Protein AF-A0A838Q3D5-F1 (afdb_monomer)

Sequence (348 aa):
MYYKGYSITQHQGNLGPVQYTDKRGICDAYKQWDRNFQDTEDCYLGFFGATYERYPNNTTWLTRQSNNRLAAFAVENRKVVFWQEQSVGGAWKGPISLGGAPVASHLAVATRPDERLQVFALKLPHQQDHDALLIPQTAPLLRIITGIQTSVGSQTFGAWQSLGAPTPTQCSQYPGCHFVGLPAAAANADGRLQVFIKNNSGGVSTKWELTGGGWSDWLDLGGGPDILGGLAAITSAGGRIELFAS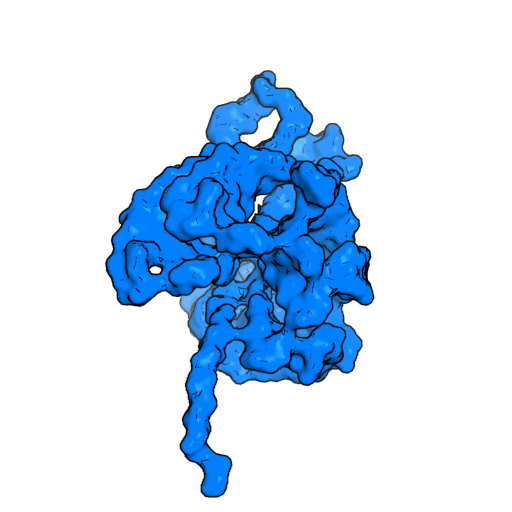TRLGHIARWRQKAPDGIFVHTASFPTSSAPITNAAGPPTVTLNENGRLRLFYREQGSARVRTLKQSAVDGSWPSTTVDLYGDAGTGPVAAFRHAGQRSHHDL

Foldseek 3Di:
DFDQDQQFLLAFQLAAPVQLVVLVVVVVVCCVVDPCCVVCVVRCSRRSRHTDTPAFEFQQQWDQFPLRKIKGWWADPQFIFIKIDPDHVHDIDDRDTQGLPNFDGYWAWDQFPLRKIKIKTWHAADPVNVPVPPDDLPAQNIFIKMWIAPHGPDPHIDDIDTPGAADDPPCVVPRPLFDWATWYWEAFLVRWIKIWIQGSCCAIWIKIADDVGDIDHIGTPDLDDFFDGAKEWYQFPQRKIKIWTAGSQQAIKIWIAPHGVHDTDIDNFPPPVADGGRFFHEHKYWDAEPQRWIKIWGAGGNQSWIWIWTAPHGVHHTDHDIDTPGDSDDRGYDNDDYDPDDPPPPDD

Secondary structure (DSSP, 8-state):
---BPPP-TTS-----HHHHHHHHHHHHHHHTT-HHHHH-HHHHHHHHT---BSS---STTEEE-TTS-EEEEEEETTEEEEEEESSTTS-EEEEEEEE--SEEEEEEEEE-TTS-EEEEEEEPPPGGGG-TTSS-TTS-SSEEEEEEBSSTT-S-B-PPEEEE-PPPTTGGGSTT-------EEEE-TTS-EEEEEE-TTSSEEEEEBPTTSSBPPPEE----S-BPS--EEEE-TTS-EEEEEEBTTS-EEEEEESSTTS-EEEEEEE-SSSSPP--EEEEEEEEE-TTS-EEEEEEETTT-PEEEEE-SSTT----S-PEE------SSPPP-------------

Solvent-accessible surface area (backbone atoms only — not comparable to full-atom values): 18641 Å² total; per-residue (Å²): 133,89,50,71,39,84,45,50,73,68,49,47,22,25,25,16,67,67,58,22,51,54,48,38,55,59,49,57,75,47,34,90,80,32,67,66,51,65,78,42,45,78,69,47,57,45,26,38,25,33,61,42,55,79,57,51,56,72,70,41,36,59,38,73,41,84,86,62,24,47,37,38,51,50,52,55,96,36,19,40,28,34,33,32,38,75,42,72,95,52,62,72,47,65,83,42,80,72,42,77,58,42,34,50,68,31,50,26,49,38,70,40,75,84,48,20,48,34,42,32,33,30,29,42,62,49,84,77,65,67,53,74,87,78,56,71,93,81,63,68,60,33,24,38,31,36,33,38,35,70,43,69,90,50,96,47,62,47,78,72,41,77,74,46,60,75,82,57,93,76,33,88,81,39,95,84,64,58,60,64,38,55,54,23,45,31,39,34,56,89,32,44,47,34,39,35,26,40,36,75,70,17,16,35,31,34,34,35,47,38,90,96,57,68,66,53,71,67,42,79,71,48,77,46,66,43,50,46,72,28,53,28,46,38,51,43,74,72,25,24,42,39,35,36,26,21,28,42,74,7,18,30,27,35,37,33,33,80,41,55,80,45,60,72,46,77,36,73,49,29,45,75,84,34,65,48,44,58,45,35,14,56,22,36,29,66,42,52,46,96,82,39,17,50,34,42,36,34,26,30,43,50,42,9,24,33,33,33,43,53,36,74,40,63,92,50,60,51,63,61,65,70,45,81,70,50,56,59,72,64,52,68,52,64,82,73,79,71,74,83,74,79,80,74,92,75,87,132

Nearest PDB structures (foldseek):
  6rfz-assembly1_A  TM=8.759E-01  e=1.213E-15  Photorhabdus laumondii subsp. laumondii TTO1
  6rg2-assembly1_B  TM=8.504E-01  e=4.838E-16  Photorhabdus laumondii subsp. laumondii TTO1
  6fhx-assembly1_A  TM=8.817E-01  e=1.911E-14  Photorhabdus asymbiotica
  7b7c-assembly1_A  TM=7.827E-01  e=2.585E-15  Photorhabdus laumondii
  7c3e-assembly1_B  TM=6.099E-01  e=4.267E-07  Orbilia oligospora ATCC 24927

pLDDT: mean 86.22, std 15.05, range [33.28, 98.56]

Structure (mmCIF, N/CA/C/O backbone):
data_AF-A0A838Q3D5-F1
#
_entry.id   AF-A0A838Q3D5-F1
#
loop_
_atom_site.group_PDB
_atom_site.id
_atom_site.type_symbol
_atom_site.label_atom_id
_atom_site.label_alt_id
_atom_site.label_comp_id
_atom_site.label_asym_id
_atom_site.label_entity_id
_atom_site.label_seq_id
_atom_site.pdbx_PDB_ins_code
_atom_site.Cartn_x
_atom_site.Cartn_y
_atom_site.Cartn_z
_atom_site.occupancy
_atom_site.B_iso_or_equiv
_atom_site.auth_seq_id
_atom_site.auth_comp_id
_atom_site.auth_asym_id
_atom_site.auth_atom_id
_atom_site.pdbx_PDB_model_num
ATOM 1 N N . MET A 1 1 ? -12.755 5.827 -15.300 1.00 33.28 1 MET A N 1
ATOM 2 C CA . MET A 1 1 ? -11.760 5.392 -16.301 1.00 33.28 1 MET A CA 1
ATOM 3 C C . MET A 1 1 ? -10.660 4.620 -15.596 1.00 33.28 1 MET A C 1
ATOM 5 O O . MET A 1 1 ? -9.820 5.227 -14.941 1.00 33.28 1 MET A O 1
ATOM 9 N N . TYR A 1 2 ? -10.699 3.292 -15.688 1.00 39.03 2 TYR A N 1
ATOM 10 C CA . TYR A 1 2 ? -9.581 2.428 -15.314 1.00 39.03 2 TYR A CA 1
ATOM 11 C C . TYR A 1 2 ? -8.558 2.508 -16.442 1.00 39.03 2 TYR A C 1
ATOM 13 O O . TYR A 1 2 ? -8.667 1.802 -17.438 1.00 39.03 2 TYR A O 1
ATOM 21 N N . TYR A 1 3 ? -7.615 3.439 -16.339 1.00 40.97 3 TYR A N 1
ATOM 22 C CA . TYR A 1 3 ? -6.524 3.493 -17.299 1.00 40.97 3 TYR A CA 1
ATOM 23 C C . TYR A 1 3 ? -5.484 2.441 -16.893 1.00 40.97 3 TYR A C 1
ATOM 25 O O . TYR A 1 3 ? -4.727 2.657 -15.940 1.00 40.97 3 TYR A O 1
ATOM 33 N N . LYS A 1 4 ? -5.479 1.288 -17.576 1.00 54.28 4 LYS A N 1
ATOM 34 C CA . LYS A 1 4 ? -4.281 0.444 -17.656 1.00 54.28 4 LYS A CA 1
ATOM 35 C C . LYS A 1 4 ? -3.314 1.204 -18.571 1.00 54.28 4 LYS A C 1
ATOM 37 O O . LYS A 1 4 ? -3.601 1.419 -19.741 1.00 54.28 4 LYS A O 1
ATOM 42 N N . GLY A 1 5 ? -2.290 1.775 -17.950 1.00 54.00 5 GLY A N 1
ATOM 43 C CA . GLY A 1 5 ? -1.391 2.796 -18.462 1.00 54.00 5 GLY A CA 1
ATOM 44 C C . GLY A 1 5 ? -0.626 2.424 -19.723 1.00 54.00 5 GLY A C 1
ATOM 45 O O . GLY A 1 5 ? -0.331 1.256 -19.965 1.00 54.00 5 GLY A O 1
ATOM 46 N N . TYR A 1 6 ? -0.237 3.471 -20.459 1.00 53.16 6 TYR A N 1
ATOM 47 C CA . TYR A 1 6 ? 0.882 3.431 -21.392 1.00 53.16 6 TYR A CA 1
ATOM 48 C C . TYR A 1 6 ? 2.123 3.001 -20.615 1.00 53.16 6 TYR A C 1
ATOM 50 O O . TYR A 1 6 ? 2.489 3.624 -19.616 1.00 53.16 6 TYR A O 1
ATOM 58 N N . SER A 1 7 ? 2.750 1.923 -21.058 1.00 58.75 7 SER A N 1
ATOM 59 C CA . SER A 1 7 ? 4.096 1.602 -20.617 1.00 58.75 7 SER A CA 1
ATOM 60 C C . SER A 1 7 ? 5.031 2.686 -21.140 1.00 58.75 7 SER A C 1
ATOM 62 O O . SER A 1 7 ? 4.927 3.072 -22.299 1.00 58.75 7 SER A O 1
ATOM 64 N N . ILE A 1 8 ? 5.919 3.183 -20.288 1.00 62.78 8 ILE A N 1
ATOM 65 C CA . ILE A 1 8 ? 7.001 4.087 -20.683 1.00 62.78 8 ILE A CA 1
ATOM 66 C C . ILE A 1 8 ? 8.326 3.401 -20.353 1.00 62.78 8 ILE A C 1
ATOM 68 O O . ILE A 1 8 ? 8.377 2.570 -19.444 1.00 62.78 8 ILE A O 1
ATOM 72 N N . THR A 1 9 ? 9.405 3.759 -21.050 1.00 63.94 9 THR A N 1
ATOM 73 C CA . THR A 1 9 ? 10.736 3.125 -20.937 1.00 63.94 9 THR A CA 1
ATOM 74 C C . THR A 1 9 ? 11.319 3.186 -19.524 1.00 63.94 9 THR A C 1
ATOM 76 O O . THR A 1 9 ? 12.265 2.480 -19.201 1.00 63.94 9 THR A O 1
ATOM 79 N N . GLN A 1 10 ? 10.745 4.028 -18.666 1.00 65.31 10 GLN A N 1
ATOM 80 C CA . GLN A 1 10 ? 11.191 4.281 -17.304 1.00 65.31 10 GLN A CA 1
ATOM 81 C C . GLN A 1 10 ? 10.681 3.270 -16.265 1.00 65.31 10 GLN A C 1
ATOM 83 O O . GLN A 1 10 ? 10.934 3.468 -15.078 1.00 65.31 10 GLN A O 1
ATOM 88 N N . HIS A 1 11 ? 9.937 2.235 -16.659 1.00 70.00 11 HIS A N 1
ATOM 89 C CA . HIS A 1 11 ? 9.461 1.211 -15.732 1.00 70.00 11 HIS A CA 1
ATOM 90 C C . HIS A 1 11 ? 9.947 -0.194 -16.108 1.00 70.00 11 HIS A C 1
ATOM 92 O O . HIS A 1 11 ? 10.079 -0.531 -17.282 1.00 70.00 11 HIS A O 1
ATOM 98 N N . GLN A 1 12 ? 10.154 -1.033 -15.089 1.00 77.12 12 GLN A N 1
ATOM 99 C CA . GLN A 1 12 ? 10.618 -2.411 -15.258 1.00 77.12 12 GLN A CA 1
ATOM 100 C C . GLN A 1 12 ? 9.507 -3.350 -15.720 1.00 77.12 12 GLN A C 1
ATOM 102 O O . GLN A 1 12 ? 8.505 -3.513 -15.017 1.00 77.12 12 GLN A O 1
ATOM 107 N N . GLY A 1 13 ? 9.712 -4.005 -16.864 1.00 81.50 13 GLY A N 1
ATOM 108 C CA . GLY A 1 13 ? 8.744 -4.916 -17.472 1.00 81.50 13 GLY A CA 1
ATOM 109 C C . GLY A 1 13 ? 8.182 -5.954 -16.499 1.00 81.50 13 GLY A C 1
ATOM 110 O O . GLY A 1 13 ? 8.940 -6.712 -15.912 1.00 81.50 13 GLY A O 1
ATOM 111 N N . ASN A 1 14 ? 6.861 -5.997 -16.321 1.00 81.81 14 ASN A N 1
ATOM 112 C CA . ASN A 1 14 ? 6.168 -6.935 -15.428 1.00 81.81 14 ASN A CA 1
ATOM 113 C C . ASN A 1 14 ? 5.349 -8.000 -16.177 1.00 81.81 14 ASN A C 1
ATOM 115 O O . ASN A 1 14 ? 4.475 -8.616 -15.571 1.00 81.81 14 ASN A O 1
ATOM 119 N N . LEU A 1 15 ? 5.592 -8.187 -17.476 1.00 87.06 15 LEU A N 1
ATOM 120 C CA . LEU A 1 15 ? 5.021 -9.275 -18.268 1.00 87.06 15 LEU A CA 1
ATOM 121 C C . LEU A 1 15 ? 6.018 -10.422 -18.409 1.00 87.06 15 LEU A C 1
ATOM 123 O O . LEU A 1 15 ? 7.219 -10.186 -18.536 1.00 87.06 15 LEU A O 1
ATOM 127 N N . GLY A 1 16 ? 5.499 -11.651 -18.396 1.00 86.00 16 GLY A N 1
ATOM 128 C CA . GLY A 1 16 ? 6.252 -12.836 -18.786 1.00 86.00 16 GLY A CA 1
ATOM 129 C C . GLY A 1 16 ? 6.417 -12.927 -20.310 1.00 86.00 16 GLY A C 1
ATOM 130 O O . GLY A 1 16 ? 5.778 -12.170 -21.050 1.00 86.00 16 GLY A O 1
ATOM 131 N N . PRO A 1 17 ? 7.237 -13.871 -20.809 1.00 86.62 17 PRO A N 1
ATOM 132 C CA . PRO A 1 17 ? 7.541 -13.987 -22.237 1.00 86.62 17 PRO A CA 1
ATOM 133 C C . PRO A 1 17 ? 6.303 -14.188 -23.119 1.00 86.62 17 PRO A C 1
ATOM 135 O O . PRO A 1 17 ? 6.213 -13.600 -24.191 1.00 86.62 17 PRO A O 1
ATOM 138 N N . VAL A 1 18 ? 5.327 -14.974 -22.649 1.00 88.44 18 VAL A N 1
ATOM 139 C CA . VAL A 1 18 ? 4.072 -15.225 -23.377 1.00 88.44 18 VAL A CA 1
ATOM 140 C C . VAL A 1 18 ? 3.281 -13.928 -23.537 1.00 88.44 18 VAL A C 1
ATOM 142 O O . VAL A 1 18 ? 2.984 -13.523 -24.656 1.00 88.44 18 VAL A O 1
ATOM 145 N N . GLN A 1 19 ? 3.012 -13.215 -22.437 1.00 87.75 19 GLN A N 1
ATOM 146 C CA . GLN A 1 19 ? 2.222 -11.982 -22.495 1.00 87.75 19 GLN A CA 1
ATOM 147 C C . GLN A 1 19 ? 2.960 -10.851 -23.216 1.00 87.75 19 GLN A C 1
ATOM 149 O O . GLN A 1 19 ? 2.321 -9.999 -23.832 1.00 87.75 19 GLN A O 1
ATOM 154 N N . TYR A 1 20 ? 4.294 -10.832 -23.147 1.00 87.31 20 TYR A N 1
ATOM 155 C CA . TYR A 1 20 ? 5.113 -9.937 -23.955 1.00 87.31 20 TYR A CA 1
ATOM 156 C C . TYR A 1 20 ? 4.884 -10.181 -25.447 1.00 87.31 20 TYR A C 1
ATOM 158 O O . TYR A 1 20 ? 4.568 -9.238 -26.170 1.00 87.31 20 TYR A O 1
ATOM 166 N N . THR A 1 21 ? 5.011 -11.434 -25.899 1.00 89.50 21 THR A N 1
ATOM 167 C CA . THR A 1 21 ? 4.821 -11.807 -27.306 1.00 89.50 21 THR A CA 1
ATOM 168 C C . THR A 1 21 ? 3.404 -11.496 -27.775 1.00 89.50 21 THR A C 1
ATOM 170 O O . THR A 1 21 ? 3.249 -10.885 -28.830 1.00 89.50 21 THR A O 1
ATOM 173 N N . ASP A 1 22 ? 2.384 -11.813 -26.973 1.00 89.38 22 ASP A N 1
ATOM 174 C CA . ASP A 1 22 ? 0.990 -11.490 -27.297 1.00 89.38 22 ASP A CA 1
ATOM 175 C C . ASP A 1 22 ? 0.785 -9.975 -27.449 1.00 89.38 22 ASP A C 1
ATOM 177 O O . ASP A 1 22 ? 0.217 -9.502 -28.436 1.00 89.38 22 ASP A O 1
ATOM 181 N N . LYS A 1 23 ? 1.287 -9.186 -26.487 1.00 86.38 23 LYS A N 1
ATOM 182 C CA . LYS A 1 23 ? 1.167 -7.723 -26.516 1.00 86.38 23 LYS A CA 1
ATOM 183 C C . LYS A 1 23 ? 1.920 -7.121 -27.700 1.00 86.38 23 LYS A C 1
ATOM 185 O O . LYS A 1 23 ? 1.394 -6.218 -28.350 1.00 86.38 23 LYS A O 1
ATOM 190 N N . ARG A 1 24 ? 3.126 -7.619 -27.989 1.00 87.56 24 ARG A N 1
ATOM 191 C CA . ARG A 1 24 ? 3.917 -7.203 -29.149 1.00 87.56 24 ARG A CA 1
ATOM 192 C C . ARG A 1 24 ? 3.174 -7.506 -30.446 1.00 87.56 24 ARG A C 1
ATOM 194 O O . ARG A 1 24 ? 3.036 -6.602 -31.255 1.00 87.56 24 ARG A O 1
ATOM 201 N N . GLY A 1 25 ? 2.624 -8.711 -30.608 1.00 90.31 25 GLY A N 1
ATOM 202 C CA . GLY A 1 25 ? 1.889 -9.096 -31.817 1.00 90.31 25 GLY A CA 1
ATOM 203 C C . GLY A 1 25 ? 0.703 -8.173 -32.124 1.00 90.31 25 GLY A C 1
ATOM 204 O O . GLY A 1 25 ? 0.482 -7.811 -33.279 1.00 90.31 25 GLY A O 1
ATOM 205 N N . ILE A 1 26 ? -0.018 -7.716 -31.091 1.00 86.50 26 ILE A N 1
ATOM 206 C CA . ILE A 1 26 ? -1.088 -6.713 -31.240 1.00 86.50 26 ILE A CA 1
ATOM 207 C C . ILE A 1 26 ? -0.526 -5.377 -31.748 1.00 86.50 26 ILE A C 1
ATOM 209 O O . ILE A 1 26 ? -1.106 -4.761 -32.642 1.00 86.50 26 ILE A O 1
ATOM 213 N N . CYS A 1 27 ? 0.591 -4.914 -31.184 1.00 83.75 27 CYS A N 1
ATOM 214 C CA . CYS A 1 27 ? 1.224 -3.667 -31.605 1.00 83.75 27 CYS A CA 1
ATOM 215 C C . CYS A 1 27 ? 1.814 -3.768 -33.019 1.00 83.75 27 CYS A C 1
ATOM 217 O O . CYS A 1 27 ? 1.638 -2.840 -33.808 1.00 83.75 27 CYS A O 1
ATOM 219 N N . ASP A 1 28 ? 2.437 -4.891 -33.375 1.00 88.12 28 ASP A N 1
ATOM 220 C CA . ASP A 1 28 ? 3.017 -5.136 -34.698 1.00 88.12 28 ASP A CA 1
ATOM 221 C C . ASP A 1 28 ? 1.953 -5.050 -35.805 1.00 88.12 28 ASP A C 1
ATOM 223 O O . ASP A 1 28 ? 2.203 -4.460 -36.856 1.00 88.12 28 ASP A O 1
ATOM 227 N N . ALA A 1 29 ? 0.726 -5.523 -35.550 1.00 88.94 29 ALA A N 1
ATOM 228 C CA . ALA A 1 29 ? -0.398 -5.367 -36.481 1.00 88.94 29 ALA A CA 1
ATOM 229 C C . ALA A 1 29 ? -0.766 -3.890 -36.747 1.00 88.94 29 ALA A C 1
ATOM 231 O O . ALA A 1 29 ? -1.245 -3.543 -37.833 1.00 88.94 29 ALA A O 1
ATOM 232 N N . TYR A 1 30 ? -0.527 -3.011 -35.767 1.00 85.69 30 TYR A N 1
ATOM 233 C CA . TYR A 1 30 ? -0.742 -1.569 -35.883 1.00 85.69 30 TYR A CA 1
ATOM 234 C C . TYR A 1 30 ? 0.465 -0.825 -36.476 1.00 85.69 30 TYR A C 1
ATOM 236 O O . TYR A 1 30 ? 0.295 0.280 -36.987 1.00 85.69 30 TYR A O 1
ATOM 244 N N . LYS A 1 31 ? 1.665 -1.425 -36.478 1.00 88.00 31 LYS A N 1
ATOM 245 C CA . LYS A 1 31 ? 2.924 -0.777 -36.889 1.00 88.00 31 LYS A CA 1
ATOM 246 C C . LYS A 1 31 ? 2.837 -0.089 -38.247 1.00 88.00 31 LYS A C 1
ATOM 248 O O . LYS A 1 31 ? 3.316 1.028 -38.394 1.00 88.00 31 LYS A O 1
ATOM 253 N N . GLN A 1 32 ? 2.174 -0.700 -39.226 1.00 92.31 32 GLN A N 1
ATOM 254 C CA . GLN A 1 32 ? 2.001 -0.121 -40.568 1.00 92.31 32 GLN A CA 1
ATOM 255 C C . GLN A 1 32 ? 1.265 1.239 -40.585 1.00 92.31 32 GLN A C 1
ATOM 257 O O . GLN A 1 32 ? 1.401 1.994 -41.544 1.00 92.31 32 GLN A O 1
ATOM 262 N N . TRP A 1 33 ? 0.526 1.574 -39.523 1.00 91.25 33 TRP A N 1
ATOM 263 C CA . TRP A 1 33 ? -0.260 2.805 -39.395 1.00 91.25 33 TRP A CA 1
ATOM 264 C C . TRP A 1 33 ? 0.389 3.863 -38.489 1.00 91.25 33 TRP A C 1
ATOM 266 O O . TRP A 1 33 ? -0.115 4.982 -38.410 1.00 91.25 33 TRP A O 1
ATOM 276 N N . ASP A 1 34 ? 1.498 3.541 -37.818 1.00 87.19 34 ASP A N 1
ATOM 277 C CA . ASP A 1 34 ? 2.205 4.448 -36.910 1.00 87.19 34 ASP A CA 1
ATOM 278 C C . ASP A 1 34 ? 3.644 4.677 -37.384 1.00 87.19 34 ASP A C 1
ATOM 280 O O . ASP A 1 34 ? 4.532 3.850 -37.176 1.00 87.19 34 ASP A O 1
ATOM 284 N N . ARG A 1 35 ? 3.879 5.832 -38.017 1.00 88.69 35 ARG A N 1
ATOM 285 C CA . ARG A 1 35 ? 5.204 6.218 -38.521 1.00 88.69 35 ARG A CA 1
ATOM 286 C C . ARG A 1 35 ? 6.241 6.338 -37.399 1.00 88.69 35 ARG A C 1
ATOM 288 O O . ARG A 1 35 ? 7.381 5.942 -37.605 1.00 88.69 35 ARG A O 1
ATOM 295 N N . ASN A 1 36 ? 5.854 6.783 -36.200 1.00 84.94 36 ASN A N 1
ATOM 296 C CA . ASN A 1 36 ? 6.792 6.839 -35.075 1.00 84.94 36 ASN A CA 1
ATOM 297 C C . ASN A 1 36 ? 7.229 5.429 -34.679 1.00 84.94 36 ASN A C 1
ATOM 299 O O . ASN A 1 36 ? 8.412 5.195 -34.443 1.00 84.94 36 ASN A O 1
ATOM 303 N N . PHE A 1 37 ? 6.295 4.474 -34.654 1.00 83.94 37 PHE A N 1
ATOM 304 C CA . PHE A 1 37 ? 6.636 3.087 -34.350 1.00 83.94 37 PHE A CA 1
ATOM 305 C C . PHE A 1 37 ? 7.486 2.434 -35.457 1.00 83.94 37 PHE A C 1
ATOM 307 O O . PHE A 1 37 ? 8.359 1.619 -35.163 1.00 83.94 37 PHE A O 1
ATOM 314 N N . GLN A 1 38 ? 7.296 2.818 -36.722 1.00 85.69 38 GLN A N 1
ATOM 315 C CA . GLN A 1 38 ? 8.158 2.376 -37.828 1.00 85.69 38 GLN A CA 1
ATOM 316 C C . GLN A 1 38 ? 9.589 2.901 -37.691 1.00 85.69 38 GLN A C 1
ATOM 318 O O . GLN A 1 38 ? 10.531 2.126 -37.845 1.00 85.69 38 GLN A O 1
ATOM 323 N N . ASP A 1 39 ? 9.738 4.183 -37.362 1.00 85.12 39 ASP A N 1
ATOM 324 C CA . ASP A 1 39 ? 11.033 4.866 -37.342 1.00 85.12 39 ASP A CA 1
ATOM 325 C C . ASP A 1 39 ? 11.820 4.620 -36.039 1.00 85.12 39 ASP A C 1
ATOM 327 O O . ASP A 1 39 ? 13.040 4.772 -36.013 1.00 85.12 39 ASP A O 1
ATOM 331 N N . THR A 1 40 ? 11.141 4.251 -34.943 1.00 79.62 40 THR A N 1
ATOM 332 C CA . THR A 1 40 ? 11.743 4.173 -33.596 1.00 79.62 40 THR A CA 1
ATOM 333 C C . THR A 1 40 ? 11.358 2.920 -32.797 1.00 79.62 40 THR A C 1
ATOM 335 O O . THR A 1 40 ? 11.236 2.984 -31.576 1.00 79.62 40 THR A O 1
ATOM 338 N N . GLU A 1 41 ? 11.189 1.758 -33.444 1.00 76.88 41 GLU A N 1
ATOM 339 C CA . GLU A 1 41 ? 10.760 0.495 -32.796 1.00 76.88 41 GLU A CA 1
ATOM 340 C C . GLU A 1 41 ? 11.501 0.172 -31.484 1.00 76.88 41 GLU A C 1
ATOM 342 O O . GLU A 1 41 ? 10.860 -0.214 -30.503 1.00 76.88 41 GLU A O 1
ATOM 347 N N . ASP A 1 42 ? 12.814 0.405 -31.416 1.00 75.62 42 ASP A N 1
ATOM 348 C CA . ASP A 1 42 ? 13.622 0.131 -30.221 1.00 75.62 42 ASP A CA 1
ATOM 349 C C . ASP A 1 42 ? 13.105 0.847 -28.962 1.00 75.62 42 ASP A C 1
ATOM 351 O O . ASP A 1 42 ? 13.149 0.288 -27.862 1.00 75.62 42 ASP A O 1
ATOM 355 N N . CYS A 1 43 ? 12.546 2.057 -29.097 1.00 72.38 43 CYS A N 1
ATOM 356 C CA . CYS A 1 43 ? 11.989 2.783 -27.954 1.00 72.38 43 CYS A CA 1
ATOM 357 C C . CYS A 1 43 ? 10.653 2.195 -27.463 1.00 72.38 43 CYS A C 1
ATOM 359 O O . CYS A 1 43 ? 10.294 2.371 -26.295 1.00 72.38 43 CYS A O 1
ATOM 361 N N . TYR A 1 44 ? 9.958 1.434 -28.316 1.00 74.81 44 TYR A N 1
ATOM 362 C CA . TYR A 1 44 ? 8.692 0.769 -28.009 1.00 74.81 44 TYR A CA 1
ATOM 363 C C . TYR A 1 44 ? 8.876 -0.641 -27.436 1.00 74.81 44 TYR A C 1
ATOM 365 O O . TYR 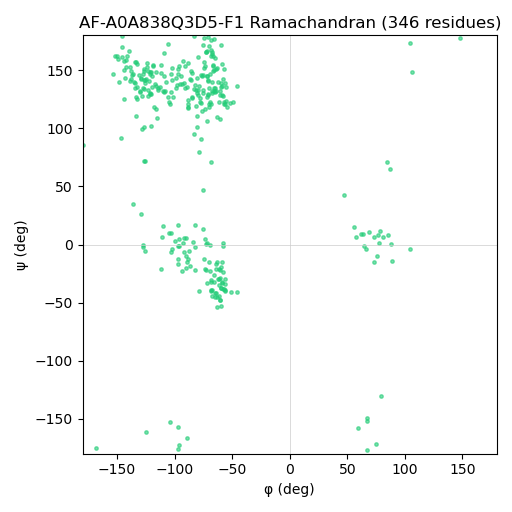A 1 44 ? 7.982 -1.127 -26.741 1.00 74.81 44 TYR A O 1
ATOM 373 N N . LEU A 1 45 ? 10.030 -1.294 -27.631 1.00 76.31 45 LEU A N 1
ATOM 374 C CA . LEU A 1 45 ? 10.271 -2.655 -27.122 1.00 76.31 45 LEU A CA 1
ATOM 375 C C . LEU A 1 45 ? 10.069 -2.758 -25.603 1.00 76.31 45 LEU A C 1
ATOM 377 O O . LEU A 1 45 ? 9.466 -3.718 -25.115 1.00 76.31 45 LEU A O 1
ATOM 381 N N . GLY A 1 46 ? 10.501 -1.737 -24.854 1.00 73.69 46 GLY A N 1
ATOM 382 C CA . GLY A 1 46 ? 10.261 -1.642 -23.412 1.00 73.69 46 GLY A CA 1
ATOM 383 C C . GLY A 1 46 ? 8.780 -1.473 -23.051 1.00 73.69 46 GLY A C 1
ATOM 384 O O . GLY A 1 46 ? 8.346 -1.902 -21.981 1.00 73.69 46 GLY A O 1
ATOM 385 N N . PHE A 1 47 ? 7.964 -0.908 -23.946 1.00 77.38 47 PHE A N 1
ATOM 386 C CA . PHE A 1 47 ? 6.541 -0.691 -23.691 1.00 77.38 47 PHE A CA 1
ATOM 387 C C . PHE A 1 47 ? 5.754 -2.002 -23.703 1.00 77.38 47 PHE A C 1
ATOM 389 O O . PHE A 1 47 ? 4.789 -2.174 -22.946 1.00 77.38 47 PHE A O 1
ATOM 396 N N . PHE A 1 48 ? 6.174 -2.954 -24.532 1.00 82.06 48 PHE A N 1
ATOM 397 C CA . PHE A 1 48 ? 5.553 -4.274 -24.600 1.00 82.06 48 PHE A CA 1
ATOM 398 C C . PHE A 1 48 ? 5.896 -5.125 -23.376 1.00 82.06 48 PHE A C 1
ATOM 400 O O . PHE A 1 48 ? 5.118 -5.993 -23.015 1.00 82.06 48 PHE A O 1
ATOM 407 N N . GLY A 1 49 ? 6.987 -4.808 -22.671 1.00 81.69 49 GLY A N 1
ATOM 408 C CA . GLY A 1 49 ? 7.440 -5.468 -21.439 1.00 81.69 49 GLY A CA 1
ATOM 409 C C . GLY A 1 49 ? 6.514 -5.340 -20.238 1.00 81.69 49 GLY A C 1
ATOM 410 O O . GLY A 1 49 ? 6.683 -6.075 -19.268 1.00 81.69 49 GLY A O 1
ATOM 411 N N . ALA A 1 50 ? 5.571 -4.397 -20.256 1.00 81.31 50 ALA A N 1
ATOM 412 C CA . ALA A 1 50 ? 4.876 -4.004 -19.042 1.00 81.31 50 ALA A CA 1
ATOM 413 C C . ALA A 1 50 ? 3.388 -3.708 -19.205 1.00 81.31 50 ALA A C 1
ATOM 415 O O . ALA A 1 50 ? 2.906 -3.390 -20.288 1.00 81.31 50 ALA A O 1
ATOM 416 N N . THR A 1 51 ? 2.671 -3.714 -18.089 1.00 82.19 51 THR A N 1
ATOM 417 C CA . THR A 1 51 ? 1.360 -3.094 -17.915 1.00 82.19 51 THR A CA 1
ATOM 418 C C . THR A 1 51 ? 1.262 -2.534 -16.502 1.00 82.19 51 THR A C 1
ATOM 420 O O . THR A 1 51 ? 1.434 -3.256 -15.519 1.00 82.19 51 THR A O 1
ATOM 423 N N . TYR A 1 52 ? 0.949 -1.248 -16.378 1.00 78.69 52 TYR A N 1
ATOM 424 C CA . TYR A 1 52 ? 0.784 -0.600 -15.078 1.00 78.69 52 TYR A CA 1
ATOM 425 C C . TYR A 1 52 ? -0.614 -0.053 -14.937 1.00 78.69 52 TYR A C 1
ATOM 427 O O . TYR A 1 52 ? -1.208 0.438 -15.887 1.00 78.69 52 TYR A O 1
ATOM 435 N N . GLU A 1 53 ? -1.145 -0.092 -13.731 1.00 81.12 53 GLU A N 1
ATOM 436 C CA . GLU A 1 53 ? -2.367 0.630 -13.420 1.00 81.12 53 GLU A CA 1
ATOM 437 C C . GLU A 1 53 ? -1.993 2.061 -13.040 1.00 81.12 53 GLU A C 1
ATOM 439 O O . GLU A 1 53 ? -0.994 2.283 -12.359 1.00 81.12 53 GLU A O 1
ATOM 444 N N . ARG A 1 54 ? -2.787 3.053 -13.460 1.00 81.12 54 ARG A N 1
ATOM 445 C CA . ARG A 1 54 ? -2.607 4.428 -12.961 1.00 81.12 54 ARG A CA 1
ATOM 446 C C . ARG A 1 54 ? -2.779 4.492 -11.439 1.00 81.12 54 ARG A C 1
ATOM 448 O O . ARG A 1 54 ? -2.082 5.245 -10.765 1.00 81.12 54 ARG A O 1
ATOM 455 N N . TYR A 1 55 ? -3.719 3.703 -10.922 1.00 88.12 55 TYR A N 1
ATOM 456 C CA . TYR A 1 55 ? -4.031 3.601 -9.503 1.00 88.12 55 TYR A CA 1
ATOM 457 C C . TYR A 1 55 ? -3.964 2.130 -9.068 1.00 88.12 55 TYR A C 1
ATOM 459 O O . TYR A 1 55 ? -5.026 1.532 -8.875 1.00 88.12 55 TYR A O 1
ATOM 467 N N . PRO A 1 56 ? -2.759 1.524 -8.981 1.00 85.69 56 PRO A N 1
ATOM 468 C CA . PRO A 1 56 ? -2.630 0.120 -8.606 1.00 85.69 56 PRO A CA 1
ATOM 469 C C . PRO A 1 56 ? -3.312 -0.126 -7.272 1.00 85.69 56 PRO A C 1
ATOM 471 O O . PRO A 1 56 ? -3.137 0.673 -6.355 1.00 85.69 56 PRO A O 1
ATOM 474 N N . ASN A 1 57 ? -4.084 -1.203 -7.150 1.00 84.25 57 ASN A N 1
ATOM 475 C CA . ASN A 1 57 ? -4.742 -1.533 -5.886 1.00 84.25 57 ASN A CA 1
ATOM 476 C C . ASN A 1 57 ? -3.725 -2.009 -4.820 1.00 84.25 57 ASN A C 1
ATOM 478 O O . ASN A 1 57 ? -2.526 -2.081 -5.081 1.00 84.25 57 ASN A O 1
ATOM 482 N N . ASN A 1 58 ? -4.180 -2.309 -3.607 1.00 86.94 58 ASN A N 1
ATOM 483 C CA . ASN A 1 58 ? -3.393 -2.989 -2.571 1.00 86.94 58 ASN A CA 1
ATOM 484 C C . ASN A 1 58 ? -4.147 -4.244 -2.089 1.00 86.94 58 ASN A C 1
ATOM 486 O O . ASN A 1 58 ? -5.020 -4.741 -2.796 1.00 86.94 58 ASN A O 1
ATOM 490 N N . THR A 1 59 ? -3.811 -4.785 -0.917 1.00 85.44 59 THR A N 1
ATOM 491 C CA . THR A 1 59 ? -4.461 -5.979 -0.341 1.00 85.44 59 THR A CA 1
ATOM 492 C C . THR A 1 59 ? -5.300 -5.679 0.903 1.00 85.44 59 THR A C 1
ATOM 494 O O . THR A 1 59 ? -5.782 -6.601 1.548 1.00 85.44 59 THR A O 1
ATOM 497 N N . THR A 1 60 ? -5.479 -4.404 1.255 1.00 91.38 60 THR A N 1
ATOM 498 C CA . THR A 1 60 ? -6.241 -3.962 2.440 1.00 91.38 60 THR A CA 1
ATOM 499 C C . THR A 1 60 ? -7.737 -3.780 2.165 1.00 91.38 60 THR A C 1
ATOM 501 O O . THR A 1 60 ? -8.509 -3.545 3.088 1.00 91.38 60 THR A O 1
ATOM 504 N N . TRP A 1 61 ? -8.170 -3.915 0.907 1.00 90.44 61 TRP A N 1
ATOM 505 C CA . TRP A 1 61 ? -9.573 -3.776 0.502 1.00 90.44 61 TRP A CA 1
ATOM 506 C C . TRP A 1 61 ? -10.496 -4.843 1.105 1.00 90.44 61 TRP A C 1
ATOM 508 O O . TRP A 1 61 ? -11.695 -4.604 1.184 1.00 90.44 61 TRP A O 1
ATOM 518 N N . LEU A 1 62 ? -9.962 -5.988 1.539 1.00 93.06 62 LEU A N 1
ATOM 519 C CA . LEU A 1 62 ? -10.671 -7.005 2.314 1.00 93.06 62 LEU A CA 1
ATOM 520 C C . LEU A 1 62 ? -10.015 -7.109 3.686 1.00 93.06 62 LEU A C 1
ATOM 522 O O . LEU A 1 62 ? -8.851 -7.491 3.787 1.00 93.06 62 LEU A O 1
ATOM 526 N N . THR A 1 63 ? -10.757 -6.790 4.741 1.00 92.25 63 THR A N 1
ATOM 527 C CA . THR A 1 63 ? -10.227 -6.800 6.104 1.00 92.25 63 THR A CA 1
ATOM 528 C C . THR A 1 63 ? -11.117 -7.597 7.044 1.00 92.25 63 THR A C 1
ATOM 530 O O . THR A 1 63 ? -12.347 -7.562 6.952 1.00 92.25 63 THR A O 1
ATOM 533 N N . ARG A 1 64 ? -10.490 -8.321 7.970 1.00 93.06 64 ARG A N 1
ATOM 534 C CA . ARG A 1 64 ? -11.182 -8.992 9.070 1.00 93.06 64 ARG A CA 1
ATOM 535 C C . ARG A 1 64 ? -11.291 -8.011 10.230 1.00 93.06 64 ARG A C 1
ATOM 537 O O . ARG A 1 64 ? -10.279 -7.558 10.753 1.00 93.06 64 ARG A O 1
ATOM 544 N N . GLN A 1 65 ? -12.517 -7.679 10.612 1.00 94.00 65 GLN A N 1
ATOM 545 C CA . GLN A 1 65 ? -12.788 -6.820 11.766 1.00 94.00 65 GLN A CA 1
ATOM 546 C C . GLN A 1 65 ? -12.521 -7.572 13.078 1.00 94.00 65 GLN A C 1
ATOM 548 O O . GLN A 1 65 ? -12.450 -8.803 13.088 1.00 94.00 65 GLN A O 1
ATOM 553 N N . SER A 1 66 ? -12.435 -6.849 14.199 1.00 91.50 66 SER A N 1
ATOM 554 C CA . SER A 1 66 ? -12.245 -7.455 15.528 1.00 91.50 66 SER A CA 1
ATOM 555 C C . SER A 1 66 ? -13.381 -8.401 15.931 1.00 91.50 66 SER A C 1
ATOM 557 O O . SER A 1 66 ? -13.149 -9.420 16.574 1.00 91.50 66 SER A O 1
ATOM 559 N N . ASN A 1 67 ? -14.601 -8.158 15.441 1.00 91.69 67 ASN A N 1
ATOM 560 C CA . ASN A 1 67 ? -15.738 -9.076 15.578 1.00 91.69 67 ASN A CA 1
ATOM 561 C C . ASN A 1 67 ? -15.683 -10.304 14.644 1.00 91.69 67 ASN A C 1
ATOM 563 O O . ASN A 1 67 ? -16.689 -10.989 14.471 1.00 91.69 67 ASN A O 1
ATOM 567 N N . ASN A 1 68 ? -14.534 -10.575 14.021 1.00 93.31 68 ASN A N 1
ATOM 568 C CA . ASN A 1 68 ? -14.261 -11.676 13.096 1.00 93.31 68 ASN A CA 1
ATOM 569 C C . ASN A 1 68 ? -14.994 -11.654 11.753 1.00 93.31 68 ASN A C 1
ATOM 571 O O . ASN A 1 68 ? -14.696 -12.501 10.914 1.00 93.31 68 ASN A O 1
ATOM 575 N N . ARG A 1 69 ? -15.889 -10.694 11.516 1.00 95.38 69 ARG A N 1
ATOM 576 C CA . ARG A 1 69 ? -16.588 -10.555 10.238 1.00 95.38 69 ARG A CA 1
ATOM 577 C C . ARG A 1 69 ? -15.714 -9.854 9.213 1.00 95.38 69 ARG A C 1
ATOM 579 O O . ARG A 1 69 ? -15.011 -8.886 9.531 1.00 95.38 69 ARG A O 1
ATOM 586 N N . LEU A 1 70 ? -15.817 -10.281 7.966 1.00 96.12 70 LEU A N 1
ATOM 587 C CA . LEU A 1 70 ? -15.140 -9.624 6.859 1.00 96.12 70 LEU A CA 1
ATOM 588 C C . LEU A 1 70 ? -15.859 -8.336 6.427 1.00 96.12 70 LEU A C 1
ATOM 590 O O . LEU A 1 70 ? -17.085 -8.211 6.475 1.00 96.12 70 LEU A O 1
ATOM 594 N N . ALA A 1 71 ? -15.052 -7.367 6.013 1.00 96.81 71 ALA A N 1
ATOM 595 C CA . ALA A 1 71 ? -15.449 -6.095 5.432 1.00 96.81 71 ALA A CA 1
ATOM 596 C C . ALA A 1 71 ? -14.681 -5.899 4.122 1.00 96.81 71 ALA A C 1
ATOM 598 O O . ALA A 1 71 ? -13.454 -6.003 4.109 1.00 96.81 71 ALA A O 1
ATOM 599 N N . ALA A 1 72 ? -15.397 -5.615 3.036 1.00 97.00 72 ALA A N 1
ATOM 600 C CA . ALA A 1 72 ? -14.829 -5.386 1.715 1.00 97.00 72 ALA A CA 1
ATOM 601 C C . ALA A 1 72 ? -15.111 -3.954 1.251 1.00 97.00 72 ALA A C 1
ATOM 603 O O . ALA A 1 72 ? -16.222 -3.450 1.417 1.00 97.00 72 ALA A O 1
ATOM 604 N N . PHE A 1 73 ? -14.120 -3.309 0.645 1.00 97.44 73 PHE A N 1
ATOM 605 C CA . PHE A 1 73 ? -14.189 -1.935 0.163 1.00 97.44 73 PHE A CA 1
ATOM 606 C C . PHE A 1 73 ? -13.818 -1.871 -1.314 1.00 97.44 73 PHE A C 1
ATOM 608 O O . PHE A 1 73 ? -12.865 -2.508 -1.757 1.00 97.44 73 PHE A O 1
ATOM 615 N N . ALA A 1 74 ? -14.541 -1.061 -2.078 1.00 96.44 74 ALA A N 1
ATOM 616 C CA . ALA A 1 74 ? -14.203 -0.773 -3.464 1.00 96.44 74 ALA A CA 1
ATOM 617 C C . ALA A 1 74 ? -14.580 0.664 -3.824 1.00 96.44 74 ALA A C 1
ATOM 619 O O . ALA A 1 74 ? -15.119 1.418 -3.011 1.00 96.44 74 ALA A O 1
ATOM 620 N N . VAL A 1 75 ? -14.297 1.043 -5.067 1.00 95.81 75 VAL A N 1
ATOM 621 C CA . VAL A 1 75 ? -14.741 2.313 -5.633 1.00 95.81 75 VAL A CA 1
ATOM 622 C C . VAL A 1 75 ? -15.646 2.039 -6.821 1.00 95.81 75 VAL A C 1
ATOM 624 O O . VAL A 1 75 ? -15.208 1.471 -7.819 1.00 95.81 75 VAL A O 1
ATOM 627 N N . GLU A 1 76 ? -16.893 2.487 -6.722 1.00 94.94 76 GLU A N 1
ATOM 628 C CA . GLU A 1 76 ? -17.918 2.370 -7.756 1.00 94.94 76 GLU A CA 1
ATOM 629 C C . GLU A 1 76 ? -18.409 3.772 -8.124 1.00 94.94 76 GLU A C 1
ATOM 631 O O . GLU A 1 76 ? -18.703 4.592 -7.255 1.00 94.94 76 GLU A O 1
ATOM 636 N N . ASN A 1 77 ? -18.445 4.095 -9.421 1.00 91.56 77 ASN A N 1
ATOM 637 C CA . ASN A 1 77 ? -18.813 5.431 -9.908 1.00 91.56 77 ASN A CA 1
ATOM 638 C C . ASN A 1 77 ? -18.088 6.582 -9.160 1.00 91.56 77 ASN A C 1
ATOM 640 O O . ASN A 1 77 ? -18.680 7.596 -8.783 1.00 91.56 77 ASN A O 1
ATOM 644 N N . ARG A 1 78 ? -16.780 6.400 -8.911 1.00 91.44 78 ARG A N 1
ATOM 645 C CA . ARG A 1 78 ? -15.900 7.322 -8.161 1.00 91.44 78 ARG A CA 1
ATOM 646 C C . ARG A 1 78 ? -16.273 7.530 -6.684 1.00 91.44 78 ARG A C 1
ATOM 648 O O . ARG A 1 78 ? -15.689 8.415 -6.063 1.00 91.44 78 ARG A O 1
ATOM 655 N N . LYS A 1 79 ? -17.215 6.766 -6.123 1.00 94.88 79 LYS A N 1
ATOM 656 C CA . LYS A 1 79 ? -17.603 6.763 -4.702 1.00 94.88 79 LYS A CA 1
ATOM 657 C C . LYS A 1 79 ? -17.007 5.548 -4.010 1.00 94.88 79 LYS A C 1
ATOM 659 O O . LYS A 1 79 ? -16.906 4.487 -4.613 1.00 94.88 79 LYS A O 1
ATOM 664 N N . VAL A 1 80 ? -16.658 5.695 -2.739 1.00 97.62 80 VAL A N 1
ATOM 665 C CA . VAL A 1 80 ? -16.297 4.556 -1.894 1.00 97.62 80 VAL A CA 1
ATOM 666 C C . VAL A 1 80 ? -17.564 3.752 -1.605 1.00 97.62 80 VAL A C 1
ATOM 668 O O . VAL A 1 80 ? -18.574 4.321 -1.183 1.00 97.62 80 VAL A O 1
ATOM 671 N N . VAL A 1 81 ? -17.505 2.444 -1.831 1.00 97.81 81 VAL A N 1
ATOM 672 C CA . VAL A 1 81 ? -18.567 1.481 -1.522 1.00 97.81 81 VAL A CA 1
ATOM 673 C C . VAL A 1 81 ? -18.034 0.378 -0.617 1.00 97.81 81 VAL A C 1
ATOM 675 O O . VAL A 1 81 ? -16.837 0.083 -0.609 1.00 97.81 81 VAL A O 1
ATOM 678 N N . PHE A 1 82 ? -18.931 -0.205 0.168 1.00 97.12 82 PHE A N 1
ATOM 679 C CA . PHE A 1 82 ? -18.610 -1.146 1.231 1.00 97.12 82 PHE A CA 1
ATOM 680 C C . PHE A 1 82 ? -19.590 -2.321 1.261 1.00 97.12 82 PHE A C 1
ATOM 682 O O . PHE A 1 82 ? -20.799 -2.134 1.101 1.00 97.12 82 PHE A O 1
ATOM 689 N N . TRP A 1 83 ? -19.066 -3.518 1.517 1.00 98.00 83 TRP A N 1
ATOM 690 C CA . TRP A 1 83 ? -19.826 -4.714 1.863 1.00 98.00 83 TRP A CA 1
ATOM 691 C C . TRP A 1 83 ? -19.340 -5.262 3.201 1.00 98.00 83 TRP A C 1
ATOM 693 O O . TRP A 1 83 ? -18.158 -5.168 3.531 1.00 98.00 83 TRP A O 1
ATOM 703 N N . GLN A 1 84 ? -20.236 -5.894 3.951 1.00 97.31 84 GLN A N 1
ATOM 704 C CA . GLN A 1 84 ? -19.898 -6.550 5.211 1.00 97.31 84 GLN A CA 1
ATOM 705 C C . GLN A 1 84 ? -20.601 -7.892 5.332 1.00 97.31 84 GLN A C 1
ATOM 707 O O . GLN A 1 84 ? -21.779 -8.004 4.986 1.00 97.31 84 GLN A O 1
ATOM 712 N N . GLU A 1 85 ? -19.916 -8.875 5.900 1.00 97.38 85 GLU A N 1
ATOM 713 C CA . GLU A 1 85 ? -20.564 -10.071 6.425 1.00 97.38 85 GLU A CA 1
ATOM 714 C C . GLU A 1 85 ? -21.576 -9.700 7.519 1.00 97.38 85 GLU A C 1
ATOM 716 O O . GLU A 1 85 ? -21.298 -8.892 8.411 1.00 97.38 85 GLU A O 1
ATOM 721 N N . GLN A 1 86 ? -22.761 -10.306 7.464 1.00 94.69 86 GLN A N 1
ATOM 722 C CA . GLN A 1 86 ? -23.785 -10.156 8.499 1.00 94.69 86 GLN A CA 1
ATOM 723 C C . GLN A 1 86 ? -23.465 -11.043 9.711 1.00 94.69 86 GLN A C 1
ATOM 725 O O . GLN A 1 86 ? -23.553 -10.591 10.856 1.00 94.69 86 GLN A O 1
ATOM 730 N N . SER A 1 87 ? -22.986 -12.259 9.446 1.00 95.31 87 SER A N 1
ATOM 731 C CA . SER A 1 87 ? -22.409 -13.215 10.394 1.00 95.31 87 SER A CA 1
ATOM 732 C C . SER A 1 87 ? -21.108 -13.783 9.819 1.00 95.31 87 SER A C 1
ATOM 734 O O . SER A 1 87 ? -20.905 -13.745 8.607 1.00 95.31 87 SER A O 1
ATOM 736 N N . VAL A 1 88 ? -20.218 -14.291 10.677 1.00 96.25 88 VAL A N 1
ATOM 737 C CA . VAL A 1 88 ? -18.920 -14.851 10.254 1.00 96.25 88 VAL A CA 1
ATOM 738 C C . VAL A 1 88 ? -19.141 -15.980 9.243 1.00 96.25 88 VAL A C 1
ATOM 740 O O . VAL A 1 88 ? -19.821 -16.954 9.562 1.00 96.25 88 VAL A O 1
ATOM 743 N N . GLY A 1 89 ? -18.589 -15.838 8.032 1.00 95.38 89 GLY A N 1
ATOM 744 C CA . GLY A 1 89 ? -18.757 -16.803 6.936 1.00 95.38 89 GLY A CA 1
ATOM 745 C C . GLY A 1 89 ? -20.173 -16.879 6.347 1.00 95.38 89 GLY A C 1
ATOM 746 O O . GLY A 1 89 ? -20.476 -17.807 5.600 1.00 95.38 89 GLY A O 1
ATOM 747 N N . GLY A 1 90 ? -21.055 -15.945 6.711 1.00 96.44 90 GLY A N 1
ATOM 748 C CA . GLY A 1 90 ? -22.452 -15.913 6.292 1.00 96.44 90 GLY A CA 1
ATOM 749 C C . GLY A 1 90 ? -22.729 -14.994 5.102 1.00 96.44 90 GLY A C 1
ATOM 750 O O . GLY A 1 90 ? -21.859 -14.666 4.295 1.00 96.44 90 GLY A O 1
ATOM 751 N N . ALA A 1 91 ? -23.988 -14.561 4.996 1.00 97.56 91 ALA A N 1
ATOM 752 C CA . ALA A 1 91 ? -24.429 -13.655 3.940 1.00 97.56 91 ALA A CA 1
ATOM 753 C C . ALA A 1 91 ? -23.786 -12.266 4.067 1.00 97.56 91 ALA A C 1
ATOM 755 O O . ALA A 1 91 ? -23.539 -11.766 5.167 1.00 97.56 91 ALA A O 1
ATOM 756 N N . TRP A 1 92 ? -23.592 -11.607 2.928 1.00 97.88 92 TRP A N 1
ATOM 757 C CA . TRP A 1 92 ? -23.066 -10.248 2.848 1.00 97.88 92 TRP A CA 1
ATOM 758 C C . TRP A 1 92 ? -24.194 -9.217 2.731 1.00 97.88 92 TRP A C 1
ATOM 760 O O . TRP A 1 92 ? -25.278 -9.510 2.228 1.00 97.88 92 TRP A O 1
ATOM 770 N N . LYS A 1 93 ? -23.941 -7.988 3.184 1.00 97.12 93 LYS A N 1
ATOM 771 C CA . LYS A 1 93 ? -24.789 -6.812 2.946 1.00 97.12 93 LYS A CA 1
ATOM 772 C C . LYS A 1 93 ? -23.977 -5.729 2.239 1.00 97.12 93 LYS A C 1
ATOM 774 O O . LYS A 1 93 ? -22.888 -5.394 2.695 1.00 97.12 93 LYS A O 1
ATOM 779 N N . GLY A 1 94 ? -24.516 -5.187 1.147 1.00 96.25 94 GLY A N 1
ATOM 780 C CA . GLY A 1 94 ? -23.899 -4.156 0.308 1.00 96.25 94 GLY A CA 1
ATOM 781 C C . GLY A 1 94 ? -24.299 -4.298 -1.173 1.00 96.25 94 GLY A C 1
ATOM 782 O O . GLY A 1 94 ? -25.018 -5.243 -1.499 1.00 96.25 94 GLY A O 1
ATOM 783 N N . PRO A 1 95 ? -23.843 -3.400 -2.065 1.00 96.81 95 PRO A N 1
ATOM 784 C CA . PRO A 1 95 ? -22.965 -2.267 -1.771 1.00 96.81 95 PRO A CA 1
ATOM 785 C C . PRO A 1 95 ? -23.673 -1.176 -0.965 1.00 96.81 95 PRO A C 1
ATOM 787 O O . PRO A 1 95 ? -24.785 -0.762 -1.281 1.00 96.81 95 PRO A O 1
ATOM 790 N N . ILE A 1 96 ? -23.004 -0.674 0.070 1.00 97.19 96 ILE A N 1
ATOM 791 C CA . ILE A 1 96 ? -23.399 0.536 0.792 1.00 97.19 96 ILE A CA 1
ATOM 792 C C . ILE A 1 96 ? -22.464 1.656 0.347 1.00 97.19 96 ILE A C 1
ATOM 794 O O . ILE A 1 96 ? -21.247 1.557 0.504 1.00 97.19 96 ILE A O 1
ATOM 798 N N . SER A 1 97 ? -23.021 2.730 -0.213 1.00 96.94 97 SER A N 1
ATOM 799 C CA . SER A 1 97 ? -22.238 3.913 -0.573 1.00 96.94 97 SER A CA 1
ATOM 800 C C . SER A 1 97 ? -21.779 4.645 0.684 1.00 96.94 97 SER A C 1
ATOM 802 O O . SER A 1 97 ? -22.599 5.149 1.447 1.00 96.94 97 SER A O 1
ATOM 804 N N . LEU A 1 98 ? -20.465 4.793 0.836 1.00 97.25 98 LEU A N 1
ATOM 805 C CA . LEU A 1 98 ? -19.841 5.625 1.864 1.00 97.25 98 LEU A CA 1
ATOM 806 C C . LEU A 1 98 ? -19.581 7.058 1.374 1.00 97.25 98 LEU A C 1
ATOM 808 O O . LEU A 1 98 ? -19.164 7.911 2.150 1.00 97.25 98 LEU A O 1
ATOM 812 N N . GLY A 1 99 ? -19.815 7.358 0.092 1.00 94.88 99 GLY A N 1
ATOM 813 C CA . GLY A 1 99 ? -19.583 8.687 -0.474 1.00 94.88 99 GLY A CA 1
ATOM 814 C C . GLY A 1 99 ? -18.106 8.942 -0.786 1.00 94.88 99 GLY A C 1
ATOM 815 O O . GLY A 1 99 ? -17.480 8.166 -1.504 1.00 94.88 99 GLY A O 1
ATOM 816 N N . GLY A 1 100 ? -17.562 10.080 -0.346 1.00 90.56 100 GLY A N 1
ATOM 817 C CA . GLY A 1 100 ? -16.157 10.455 -0.572 1.00 90.56 100 GLY A CA 1
ATOM 818 C C . GLY A 1 100 ? -15.825 10.949 -1.990 1.00 90.56 100 GLY A C 1
ATOM 819 O O . GLY A 1 100 ? -14.762 11.528 -2.195 1.00 90.56 100 GLY A O 1
ATOM 820 N N . ALA A 1 101 ? -16.734 10.817 -2.959 1.00 91.31 101 ALA A N 1
ATOM 821 C CA . ALA A 1 101 ? -16.481 11.077 -4.381 1.00 91.31 101 ALA A CA 1
ATOM 822 C C . ALA A 1 101 ? -16.138 12.527 -4.779 1.00 91.31 101 ALA A C 1
ATOM 824 O O . ALA A 1 101 ? -16.658 13.458 -4.161 1.00 91.31 101 ALA A O 1
ATOM 825 N N . PRO A 1 102 ? -15.350 12.728 -5.858 1.00 92.69 102 PRO A N 1
ATOM 826 C CA . PRO A 1 102 ? -14.693 11.677 -6.643 1.00 92.69 102 PRO A CA 1
ATOM 827 C C . PRO A 1 102 ? -13.378 11.206 -6.000 1.00 92.69 102 PRO A C 1
ATOM 829 O O . PRO A 1 102 ? -12.579 12.021 -5.545 1.00 92.69 102 PRO A O 1
ATOM 832 N N . VAL A 1 103 ? -13.141 9.892 -5.983 1.00 93.62 103 VAL A N 1
ATOM 833 C CA . VAL A 1 103 ? -11.881 9.278 -5.525 1.00 93.62 103 VAL A CA 1
ATOM 834 C C . VAL A 1 103 ? -11.260 8.377 -6.592 1.00 93.62 103 VAL A C 1
ATOM 836 O O . VAL A 1 103 ? -11.954 7.874 -7.481 1.00 93.62 103 VAL A O 1
ATOM 839 N N . ALA A 1 104 ? -9.944 8.180 -6.498 1.00 92.88 104 ALA A N 1
ATOM 840 C CA . ALA A 1 104 ? -9.223 7.148 -7.235 1.00 92.88 104 ALA A CA 1
ATOM 841 C C . ALA A 1 104 ? -9.666 5.751 -6.779 1.00 92.88 104 ALA A C 1
ATOM 843 O O . ALA A 1 104 ? -10.185 5.596 -5.680 1.00 92.88 104 ALA A O 1
ATOM 844 N N . SER A 1 105 ? -9.425 4.724 -7.597 1.00 92.25 105 SER A N 1
ATOM 845 C CA . SER A 1 105 ? -9.866 3.349 -7.311 1.00 92.25 105 SER A CA 1
ATOM 846 C C . SER A 1 105 ? -9.128 2.659 -6.162 1.00 92.25 105 SER A C 1
ATOM 848 O O . SER A 1 105 ? -9.585 1.624 -5.689 1.00 92.25 105 SER A O 1
ATOM 850 N N . HIS A 1 106 ? -7.992 3.203 -5.728 1.00 94.12 106 HIS A N 1
ATOM 851 C CA . HIS A 1 106 ? -7.216 2.663 -4.620 1.00 94.12 106 HIS A CA 1
ATOM 852 C C . HIS A 1 106 ? -7.761 3.145 -3.276 1.00 94.12 106 HIS A C 1
ATOM 854 O O . HIS A 1 106 ? -7.949 4.347 -3.073 1.00 94.12 106 HIS A O 1
ATOM 860 N N . LEU A 1 107 ? -7.907 2.208 -2.342 1.00 96.44 107 LEU A N 1
ATOM 861 C CA . LEU A 1 107 ? -8.274 2.465 -0.955 1.00 96.44 107 LEU A CA 1
ATOM 862 C C . LEU A 1 107 ? -7.255 1.802 -0.036 1.00 96.44 107 LEU A C 1
ATOM 864 O O . LEU A 1 107 ? -6.920 0.638 -0.239 1.00 96.44 107 LEU A O 1
ATOM 868 N N . ALA A 1 108 ? -6.797 2.519 0.984 1.00 97.06 108 ALA A N 1
ATOM 869 C CA . ALA A 1 108 ? -6.084 1.916 2.104 1.00 97.06 108 ALA A CA 1
ATOM 870 C C . ALA A 1 108 ? -7.026 1.817 3.299 1.00 97.06 108 ALA A C 1
ATOM 872 O O . ALA A 1 108 ? -7.692 2.792 3.645 1.00 97.06 108 ALA A O 1
ATOM 873 N N . VAL A 1 109 ? -7.084 0.647 3.924 1.00 96.88 109 VAL A N 1
ATOM 874 C CA . VAL A 1 109 ? -7.920 0.400 5.101 1.00 96.88 109 VAL A CA 1
ATOM 875 C C . VAL A 1 109 ? -7.026 -0.018 6.256 1.00 96.88 109 VAL A C 1
ATOM 877 O O . VAL A 1 109 ? -6.202 -0.919 6.108 1.00 96.88 109 VAL A O 1
ATOM 880 N N . ALA A 1 110 ? -7.195 0.628 7.405 1.00 95.44 110 ALA A N 1
ATOM 881 C CA . ALA A 1 110 ? -6.494 0.288 8.635 1.00 95.44 110 ALA A CA 1
ATOM 882 C C . ALA A 1 110 ? -7.490 0.071 9.777 1.00 95.44 110 ALA A C 1
ATOM 884 O O . ALA A 1 110 ? -8.548 0.702 9.826 1.00 95.44 110 ALA A O 1
ATOM 885 N N . THR A 1 111 ? -7.130 -0.809 10.705 1.00 94.00 111 THR A N 1
ATOM 886 C CA . THR A 1 111 ? -7.847 -0.978 11.970 1.00 94.00 111 THR A CA 1
ATOM 887 C C . THR A 1 111 ? -7.250 -0.016 12.988 1.00 94.00 111 THR A C 1
ATOM 889 O O . THR A 1 111 ? -6.039 -0.015 13.207 1.00 94.00 111 THR A O 1
ATOM 892 N N . ARG A 1 112 ? -8.095 0.825 13.581 1.00 93.56 112 ARG A N 1
ATOM 893 C CA 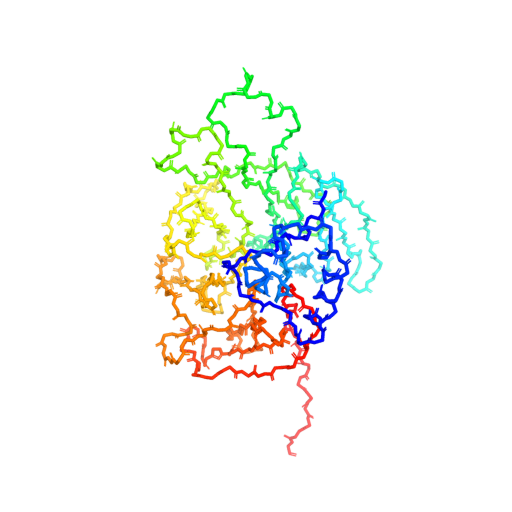. ARG A 1 112 ? -7.719 1.731 14.667 1.00 93.56 112 ARG A CA 1
ATOM 894 C C . ARG A 1 112 ? -7.503 0.962 15.982 1.00 93.56 112 ARG A C 1
ATOM 896 O O . ARG A 1 112 ? -7.973 -0.168 16.106 1.00 93.56 112 ARG A O 1
ATOM 903 N N . PRO A 1 113 ? -6.882 1.579 17.003 1.00 89.31 113 PRO A N 1
ATOM 904 C CA . PRO A 1 113 ? -6.742 0.974 18.337 1.00 89.31 113 PRO A CA 1
ATOM 905 C C . PRO A 1 113 ? -8.068 0.698 19.035 1.00 89.31 113 PRO A C 1
ATOM 907 O O . PRO A 1 113 ? -8.171 -0.242 19.808 1.00 89.31 113 PRO A O 1
ATOM 910 N N . ASP A 1 114 ? -9.088 1.504 18.739 1.00 92.44 114 ASP A N 1
ATOM 911 C CA . ASP A 1 114 ? -10.464 1.297 19.200 1.00 92.44 114 ASP A CA 1
ATOM 912 C C . ASP A 1 114 ? -11.232 0.290 18.323 1.00 92.44 114 ASP A C 1
ATOM 914 O O . ASP A 1 114 ? -12.461 0.252 18.339 1.00 92.44 114 ASP A O 1
ATOM 918 N N . GLU A 1 115 ? -10.498 -0.498 17.531 1.00 94.62 115 GLU A N 1
ATOM 919 C CA . GLU A 1 115 ? -10.952 -1.574 16.647 1.00 94.62 115 GLU A CA 1
ATOM 920 C C . GLU A 1 115 ? -11.851 -1.153 15.478 1.00 94.62 115 GLU A C 1
ATOM 922 O O . GLU A 1 115 ? -12.243 -1.981 14.648 1.00 94.62 115 GLU A O 1
ATOM 927 N N . ARG A 1 116 ? -12.167 0.137 15.365 1.00 96.38 116 ARG A N 1
ATOM 928 C CA . ARG A 1 116 ? -12.946 0.665 14.248 1.00 96.38 116 ARG A CA 1
ATOM 929 C C . ARG A 1 116 ? -12.101 0.665 12.984 1.00 96.38 116 ARG A C 1
ATOM 931 O O . ARG A 1 116 ? -10.899 0.931 13.006 1.00 96.38 116 ARG A O 1
ATOM 938 N N . LEU A 1 117 ? -12.740 0.412 11.849 1.00 97.06 117 LEU A N 1
ATOM 939 C CA . LEU A 1 117 ? -12.074 0.557 10.560 1.00 97.06 117 LEU A CA 1
ATOM 940 C C . LEU A 1 117 ? -11.949 2.031 10.172 1.00 97.06 117 LEU A C 1
ATOM 942 O O . LEU A 1 117 ? -12.859 2.832 10.394 1.00 97.06 117 LEU A O 1
ATOM 946 N N . GLN A 1 118 ? -10.847 2.372 9.519 1.00 97.62 118 GLN A N 1
ATOM 947 C CA . GLN A 1 118 ? -10.639 3.670 8.901 1.00 97.62 118 GLN A CA 1
ATOM 948 C C . GLN A 1 118 ? -10.169 3.504 7.464 1.00 97.62 118 GLN A C 1
ATOM 950 O O . GLN A 1 118 ? -9.249 2.738 7.181 1.00 97.62 118 GLN A O 1
ATOM 955 N N . VAL A 1 119 ? -10.823 4.230 6.562 1.00 98.25 119 VAL A N 1
ATOM 956 C CA . VAL A 1 119 ? -10.584 4.169 5.120 1.00 98.25 119 VAL A CA 1
ATOM 957 C C . VAL A 1 119 ? -9.908 5.453 4.677 1.00 98.25 119 VAL A C 1
ATOM 959 O O . VAL A 1 119 ? -10.402 6.538 4.976 1.00 98.25 119 VAL A O 1
ATOM 962 N N . PHE A 1 120 ? -8.828 5.322 3.914 1.00 98.25 120 PHE A N 1
ATOM 963 C CA . PHE A 1 120 ? -8.080 6.405 3.293 1.00 98.25 120 PHE A CA 1
ATOM 964 C C . PHE A 1 120 ? -8.207 6.316 1.773 1.00 98.25 120 PHE A C 1
ATOM 966 O O . PHE A 1 120 ? -8.048 5.243 1.187 1.00 98.25 120 PHE A O 1
ATOM 973 N N . ALA A 1 121 ? -8.454 7.452 1.125 1.00 97.06 121 ALA A N 1
ATOM 974 C CA . ALA A 1 121 ? -8.609 7.528 -0.322 1.00 97.06 121 ALA A CA 1
ATOM 975 C C . ALA A 1 121 ? -7.898 8.754 -0.900 1.00 97.06 121 ALA A C 1
ATOM 977 O O . ALA A 1 121 ? -7.832 9.811 -0.269 1.00 97.06 121 ALA A O 1
ATOM 978 N N . LEU A 1 122 ? -7.417 8.625 -2.138 1.00 94.75 122 LEU A N 1
ATOM 979 C CA . LEU A 1 122 ? -6.982 9.769 -2.934 1.00 94.75 122 LEU A CA 1
ATOM 980 C C . LEU A 1 122 ? -8.216 10.442 -3.546 1.00 94.75 122 LEU A C 1
ATOM 982 O O . LEU A 1 122 ? -8.858 9.890 -4.443 1.00 94.75 122 LEU A O 1
ATOM 986 N N . LYS A 1 123 ? -8.537 11.643 -3.068 1.00 92.81 123 LYS A N 1
ATOM 987 C CA . LYS A 1 123 ? -9.551 12.519 -3.647 1.00 92.81 123 LYS A CA 1
ATOM 988 C C . LYS A 1 123 ? -9.048 13.073 -4.973 1.00 92.81 123 LYS A C 1
ATOM 990 O O . LYS A 1 123 ? -7.955 13.634 -5.032 1.00 92.81 123 LYS A O 1
ATOM 995 N N . LEU A 1 124 ? -9.869 12.931 -6.006 1.00 87.88 124 LEU A N 1
ATOM 996 C CA . LEU A 1 124 ? -9.621 13.495 -7.326 1.00 87.88 124 LEU A CA 1
ATOM 997 C C . LEU A 1 124 ? -10.285 14.875 -7.453 1.00 87.88 124 LEU A C 1
ATOM 999 O O . LEU A 1 124 ? -11.262 15.140 -6.744 1.00 87.88 124 LEU A O 1
ATOM 1003 N N . PRO A 1 125 ? -9.814 15.726 -8.377 1.00 77.88 125 PRO A N 1
ATOM 1004 C CA . PRO A 1 125 ? -10.522 16.947 -8.737 1.00 77.88 125 PRO A CA 1
ATOM 1005 C C . PRO A 1 125 ? -11.916 16.603 -9.277 1.00 77.88 125 PRO A C 1
ATOM 1007 O O . PRO A 1 125 ? -12.098 15.619 -10.006 1.00 77.88 125 PRO A O 1
ATOM 1010 N N . HIS A 1 126 ? -12.924 17.384 -8.899 1.00 68.31 126 HIS A N 1
ATOM 1011 C CA . HIS A 1 126 ? -14.234 17.345 -9.539 1.00 68.31 126 HIS A CA 1
ATOM 1012 C C . HIS A 1 126 ? -14.173 18.029 -10.916 1.00 68.31 126 HIS A C 1
ATOM 1014 O O . HIS A 1 126 ? -13.300 18.849 -11.154 1.00 68.31 126 HIS A O 1
ATOM 1020 N N . GLN A 1 127 ? -15.087 17.725 -11.846 1.00 56.16 127 GLN A N 1
ATOM 1021 C CA . GLN A 1 127 ? -15.072 18.341 -13.190 1.00 56.16 127 GLN A CA 1
ATOM 1022 C C . GLN A 1 127 ? -15.179 19.877 -13.150 1.00 56.16 127 GLN A C 1
ATOM 1024 O O . GLN A 1 127 ? -14.564 20.541 -13.971 1.00 56.16 127 GLN A O 1
ATOM 1029 N N . GLN A 1 128 ? -15.890 20.427 -12.162 1.00 50.62 128 GLN A N 1
ATOM 1030 C CA . GLN A 1 128 ? -15.962 21.873 -11.902 1.00 50.62 128 GLN A CA 1
ATOM 1031 C C . GLN A 1 128 ? -14.686 22.437 -11.252 1.00 50.62 128 GLN A C 1
ATOM 1033 O O . GLN A 1 128 ? -14.500 23.646 -11.242 1.00 50.62 128 GLN A O 1
ATOM 1038 N N . ASP A 1 129 ? -13.787 21.575 -10.760 1.00 50.59 129 ASP A N 1
ATOM 1039 C CA . ASP A 1 129 ? -12.493 21.983 -10.208 1.00 50.59 129 ASP A CA 1
ATOM 1040 C C . ASP A 1 129 ? -11.423 22.202 -11.305 1.00 50.59 129 ASP A C 1
ATOM 1042 O O . ASP A 1 129 ? -10.279 22.547 -11.008 1.00 50.59 129 ASP A O 1
ATOM 1046 N N . HIS A 1 130 ? -11.767 21.966 -12.577 1.00 48.00 130 HIS A N 1
ATOM 1047 C CA . HIS A 1 130 ? -10.891 22.227 -13.725 1.00 48.00 130 HIS A CA 1
ATOM 1048 C C . HIS A 1 130 ? -11.034 23.652 -14.282 1.00 48.00 130 HIS A C 1
ATOM 1050 O O . HIS A 1 130 ? -10.136 24.103 -14.994 1.00 48.00 130 HIS A O 1
ATOM 1056 N N . ASP A 1 131 ? -12.096 24.381 -13.915 1.00 47.25 131 ASP A N 1
ATOM 1057 C CA . ASP A 1 131 ? -12.207 25.818 -14.177 1.00 47.25 131 ASP A CA 1
ATOM 1058 C C . ASP A 1 131 ? -11.366 26.568 -13.138 1.00 47.25 131 ASP A C 1
ATOM 1060 O O . ASP A 1 131 ? -11.848 27.095 -12.133 1.00 47.25 131 ASP A O 1
ATOM 1064 N N . ALA A 1 132 ? -10.057 26.601 -13.392 1.00 49.06 132 ALA A N 1
ATOM 1065 C CA . ALA A 1 132 ? -9.018 27.217 -12.562 1.00 49.06 132 ALA A CA 1
ATOM 1066 C C . ALA A 1 132 ? -9.213 28.727 -12.276 1.00 49.06 132 ALA A C 1
ATOM 1068 O O . ALA A 1 132 ? -8.377 29.339 -11.615 1.00 49.06 132 ALA A O 1
ATOM 1069 N N . LEU A 1 133 ? -10.298 29.334 -12.765 1.00 51.69 133 LEU A N 1
ATOM 1070 C CA . LEU A 1 133 ? -10.645 30.740 -12.564 1.00 51.69 133 LEU A CA 1
ATOM 1071 C C . LEU A 1 133 ? -11.470 31.000 -11.290 1.00 51.69 133 LEU A C 1
ATOM 1073 O O . LEU A 1 133 ? -11.610 32.161 -10.915 1.00 51.69 133 LEU A O 1
ATOM 1077 N N . LEU A 1 134 ? -12.014 29.970 -10.622 1.00 48.12 134 LEU A N 1
ATOM 1078 C CA . LEU A 1 134 ? -12.950 30.153 -9.493 1.00 48.12 134 LEU A CA 1
ATOM 1079 C C . LEU A 1 134 ? -12.595 29.398 -8.198 1.00 48.12 134 LEU A C 1
ATOM 1081 O O . LEU A 1 134 ? -13.288 29.565 -7.194 1.00 48.12 134 LEU A O 1
ATOM 1085 N N . ILE A 1 135 ? -11.521 28.602 -8.171 1.00 49.59 135 ILE A N 1
ATOM 1086 C CA . ILE A 1 135 ? -11.040 27.965 -6.933 1.00 49.59 135 ILE A CA 1
ATOM 1087 C C . ILE A 1 135 ? -9.894 28.803 -6.361 1.00 49.59 135 ILE A C 1
ATOM 1089 O O . ILE A 1 135 ? -9.004 29.194 -7.121 1.00 49.59 135 ILE A O 1
ATOM 1093 N N . PRO A 1 136 ? -9.840 29.050 -5.037 1.00 49.25 136 PRO A N 1
ATOM 1094 C CA . PRO A 1 136 ? -8.635 29.581 -4.414 1.00 49.25 136 PRO A CA 1
ATOM 1095 C C . PRO A 1 136 ? -7.438 28.707 -4.812 1.00 49.25 136 PRO A C 1
ATOM 1097 O O . PRO A 1 136 ? -7.437 27.508 -4.527 1.00 49.25 136 PRO A O 1
ATOM 1100 N N . GLN A 1 137 ? -6.413 29.292 -5.446 1.00 52.00 137 GLN A N 1
ATOM 1101 C CA . GLN A 1 137 ? -5.214 28.588 -5.947 1.00 52.00 137 GLN A CA 1
ATOM 1102 C C . GLN A 1 137 ? -4.430 27.812 -4.862 1.00 52.00 137 GLN A C 1
ATOM 1104 O O . GLN A 1 137 ? -3.426 27.170 -5.149 1.00 52.00 137 GLN A O 1
ATOM 1109 N N . THR A 1 138 ? -4.878 27.869 -3.606 1.00 51.44 138 THR A N 1
ATOM 1110 C CA . THR A 1 138 ? -4.267 27.268 -2.422 1.00 51.44 138 THR A CA 1
ATOM 1111 C C . THR A 1 138 ? -4.856 25.910 -2.023 1.00 51.44 138 THR A C 1
ATOM 1113 O O . THR A 1 138 ? -4.258 25.222 -1.196 1.00 51.44 138 THR A O 1
ATOM 1116 N N . ALA A 1 139 ? -6.000 25.481 -2.575 1.00 51.75 139 ALA A N 1
ATOM 1117 C CA . ALA A 1 139 ? -6.574 24.171 -2.257 1.00 51.75 139 ALA A CA 1
ATOM 1118 C C . ALA A 1 139 ? -5.950 23.063 -3.131 1.00 51.75 139 ALA A C 1
ATOM 1120 O O . ALA A 1 139 ? -5.985 23.164 -4.359 1.00 51.75 139 ALA A O 1
ATOM 1121 N N . PRO A 1 140 ? -5.414 21.970 -2.553 1.00 58.22 140 PRO A N 1
ATOM 1122 C CA . PRO A 1 140 ? -4.813 20.916 -3.356 1.00 58.22 140 PRO A CA 1
ATOM 1123 C C . PRO A 1 140 ? -5.887 20.180 -4.174 1.00 58.22 140 PRO A C 1
ATOM 1125 O O . PRO A 1 140 ? -6.823 19.582 -3.630 1.00 58.22 140 PRO A O 1
ATOM 1128 N N . LEU A 1 141 ? -5.724 20.205 -5.501 1.00 72.19 141 LEU A N 1
ATOM 1129 C CA . LEU A 1 141 ? -6.586 19.510 -6.463 1.00 72.19 141 LEU A CA 1
ATOM 1130 C C . LEU A 1 141 ? -6.658 18.000 -6.161 1.00 72.19 141 LEU A C 1
ATOM 1132 O O . LEU A 1 141 ? -7.736 17.406 -6.171 1.00 72.19 141 LEU A O 1
ATOM 1136 N N . LEU A 1 142 ? -5.518 17.408 -5.790 1.00 84.19 142 LEU A N 1
ATOM 1137 C CA . LEU A 1 142 ? -5.390 16.048 -5.265 1.00 84.19 142 LEU A CA 1
ATOM 1138 C C . LEU A 1 142 ? -5.120 16.092 -3.759 1.00 84.19 142 LEU A C 1
ATOM 1140 O O . LEU A 1 142 ? -4.167 16.732 -3.330 1.00 84.19 142 LEU A O 1
ATOM 1144 N N . ARG A 1 143 ? -5.911 15.383 -2.948 1.00 89.69 143 ARG A N 1
ATOM 1145 C CA . ARG A 1 143 ? -5.662 15.270 -1.498 1.00 89.69 143 ARG A CA 1
ATOM 1146 C C . ARG A 1 143 ? -6.015 13.903 -0.948 1.00 89.69 143 ARG A C 1
ATOM 1148 O O . ARG A 1 143 ? -6.845 13.201 -1.518 1.00 89.69 143 ARG A O 1
ATOM 1155 N N . ILE A 1 144 ? -5.433 13.547 0.190 1.00 95.31 144 ILE A N 1
ATOM 1156 C CA . ILE A 1 144 ? -5.874 12.378 0.945 1.00 95.31 144 ILE A CA 1
ATOM 1157 C C . ILE A 1 144 ? -7.094 12.761 1.779 1.00 95.31 144 ILE A C 1
ATOM 1159 O O . ILE A 1 144 ? -7.107 13.798 2.442 1.00 95.31 144 ILE A O 1
ATOM 1163 N N . ILE A 1 145 ? -8.126 11.925 1.733 1.00 97.00 145 ILE A N 1
ATOM 1164 C CA . ILE A 1 145 ? -9.287 12.003 2.619 1.00 97.00 145 ILE A CA 1
ATOM 1165 C C . ILE A 1 145 ? -9.394 10.722 3.438 1.00 97.00 145 ILE A C 1
ATOM 1167 O O . ILE A 1 145 ? -8.952 9.661 2.993 1.00 97.00 145 ILE A O 1
ATOM 1171 N N . THR A 1 146 ? -9.997 10.816 4.618 1.00 98.56 146 THR A N 1
ATOM 1172 C CA . THR A 1 146 ? -10.206 9.676 5.506 1.00 98.56 146 THR A CA 1
ATOM 1173 C C . THR A 1 146 ? -11.608 9.664 6.105 1.00 98.56 146 THR A C 1
ATOM 1175 O O . THR A 1 146 ? -12.172 10.720 6.376 1.00 98.56 146 THR A O 1
ATOM 1178 N N . GLY A 1 147 ? -12.164 8.475 6.326 1.00 97.81 147 GLY A N 1
ATOM 1179 C CA . GLY A 1 147 ? -13.451 8.264 6.991 1.00 97.81 147 GLY A CA 1
ATOM 1180 C C . GLY A 1 147 ? -13.354 7.125 8.002 1.00 97.81 147 GLY A C 1
ATOM 1181 O O . GLY A 1 147 ? -12.691 6.123 7.735 1.00 97.81 147 GLY A O 1
ATOM 1182 N N . ILE A 1 148 ? -13.986 7.283 9.167 1.00 97.50 148 ILE A N 1
ATOM 1183 C CA . ILE A 1 148 ? -13.888 6.341 10.294 1.00 97.50 148 ILE A CA 1
ATOM 1184 C C . ILE A 1 148 ? -15.239 5.661 10.505 1.00 97.50 148 ILE A C 1
ATOM 1186 O O . ILE A 1 148 ? -16.271 6.331 10.494 1.00 97.50 148 ILE A O 1
ATOM 1190 N N . GLN A 1 149 ? -15.240 4.347 10.712 1.00 97.38 149 GLN A N 1
ATOM 1191 C CA . GLN A 1 149 ? -16.432 3.584 11.076 1.00 97.38 149 GLN A CA 1
ATOM 1192 C C . GLN A 1 149 ? -17.045 4.174 12.358 1.00 97.38 149 GLN A C 1
ATOM 1194 O O . GLN A 1 149 ? -16.327 4.567 13.279 1.00 97.38 149 GLN A O 1
ATOM 1199 N N . THR A 1 150 ? -18.369 4.289 12.435 1.00 96.94 150 THR A N 1
ATOM 1200 C CA . THR A 1 150 ? -19.025 4.957 13.578 1.00 96.94 150 THR A CA 1
ATOM 1201 C C . THR A 1 150 ? -18.875 4.167 14.876 1.00 96.94 150 THR A C 1
ATOM 1203 O O . THR A 1 150 ? -18.600 4.747 15.922 1.00 96.94 150 THR A O 1
ATOM 1206 N N . SER A 1 151 ? -18.970 2.843 14.794 1.00 95.44 151 SER A N 1
ATOM 1207 C CA . SER A 1 151 ? -18.678 1.898 15.871 1.00 95.44 151 SER A CA 1
ATOM 1208 C C . SER A 1 151 ? -18.178 0.576 15.288 1.00 95.44 151 SER A C 1
ATOM 1210 O O . SER A 1 151 ? -18.350 0.308 14.095 1.00 95.44 151 SER A O 1
ATOM 1212 N N . VAL A 1 152 ? -17.539 -0.252 16.114 1.00 93.75 152 VAL A N 1
ATOM 1213 C CA . VAL A 1 152 ? -17.012 -1.559 15.696 1.00 93.75 152 VAL A CA 1
ATOM 1214 C C . VAL A 1 152 ? -18.128 -2.398 15.074 1.00 93.75 152 VAL A C 1
ATOM 1216 O O . VAL A 1 152 ? -19.171 -2.632 15.680 1.00 93.75 152 VAL A O 1
ATOM 1219 N N . GLY A 1 153 ? -17.924 -2.845 13.836 1.00 91.31 153 GLY A N 1
ATOM 1220 C CA . GLY A 1 153 ? -18.911 -3.648 13.119 1.00 91.31 153 GLY A CA 1
ATOM 1221 C C . GLY A 1 153 ? -20.097 -2.871 12.539 1.00 91.31 153 GLY A C 1
ATOM 1222 O O . GLY A 1 153 ? -20.946 -3.492 11.899 1.00 91.31 153 GLY A O 1
ATOM 1223 N N . SER A 1 154 ? -20.159 -1.548 12.691 1.00 93.75 154 SER A N 1
ATOM 1224 C CA . S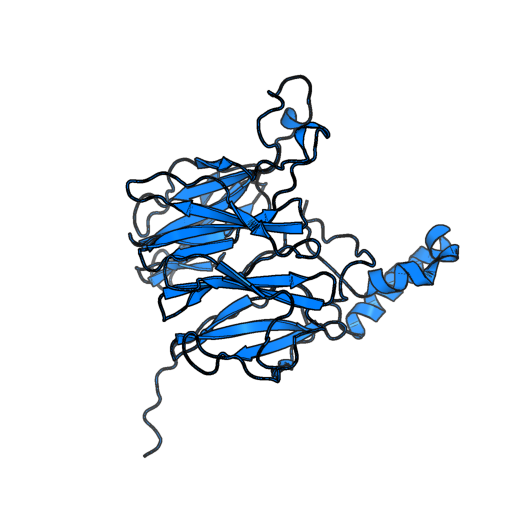ER A 1 154 ? -21.196 -0.727 12.063 1.00 93.75 154 SER A CA 1
ATOM 1225 C C . SER A 1 154 ? -21.074 -0.699 10.539 1.00 93.75 154 SER A C 1
ATOM 1227 O O . SER A 1 154 ? -19.993 -0.834 9.966 1.00 93.75 154 SER A O 1
ATOM 1229 N N . GLN A 1 155 ? -22.203 -0.473 9.876 1.00 93.06 155 GLN A N 1
ATOM 1230 C CA . GLN A 1 155 ? -22.286 -0.266 8.431 1.00 93.06 155 GLN A CA 1
ATOM 1231 C C . GLN A 1 155 ? -22.210 1.212 8.035 1.00 93.06 155 GLN A C 1
ATOM 1233 O O . GLN A 1 155 ? -22.305 1.543 6.855 1.00 93.06 155 GLN A O 1
ATOM 1238 N N . THR A 1 156 ? -22.060 2.103 9.015 1.00 95.44 156 THR A N 1
ATOM 1239 C CA . THR A 1 156 ? -21.966 3.545 8.801 1.00 95.44 156 THR A CA 1
ATOM 1240 C C . THR A 1 156 ? -20.573 4.060 9.138 1.00 95.44 156 THR A C 1
ATOM 1242 O O . THR A 1 156 ? -19.885 3.554 10.028 1.00 95.44 156 THR A O 1
ATOM 1245 N N . PHE A 1 157 ? -20.165 5.092 8.408 1.00 97.50 157 PHE A N 1
ATOM 1246 C CA . PHE A 1 157 ? -18.911 5.811 8.594 1.00 97.50 157 PHE A CA 1
ATOM 1247 C C . PHE A 1 157 ? -19.230 7.283 8.858 1.00 97.50 157 PHE A C 1
ATOM 1249 O O . PHE A 1 157 ? -20.227 7.806 8.356 1.00 97.50 157 PHE A O 1
ATOM 1256 N N . GLY A 1 158 ? -18.406 7.933 9.676 1.00 96.75 158 GLY A N 1
ATOM 1257 C CA . GLY A 1 158 ? -18.488 9.366 9.927 1.00 96.75 158 GLY A CA 1
ATOM 1258 C C . GLY A 1 158 ? -18.165 10.197 8.682 1.00 96.75 158 GLY A C 1
ATOM 1259 O O . GLY A 1 158 ? -17.803 9.670 7.627 1.00 96.75 158 GLY A O 1
ATOM 1260 N N . ALA A 1 159 ? -18.280 11.518 8.818 1.00 96.12 159 ALA A N 1
ATOM 1261 C CA . ALA A 1 159 ? -17.961 12.447 7.740 1.00 96.12 159 ALA A CA 1
ATOM 1262 C C . ALA A 1 159 ? -16.509 12.282 7.257 1.00 96.12 159 ALA A C 1
ATOM 1264 O O . ALA A 1 159 ? -15.593 12.059 8.051 1.00 96.12 159 ALA A O 1
ATOM 1265 N N . TRP A 1 160 ? -16.301 12.423 5.946 1.00 97.06 160 TRP A N 1
ATOM 1266 C CA . TRP A 1 160 ? -14.965 12.391 5.358 1.00 97.06 160 TRP A CA 1
ATOM 1267 C C . TRP A 1 160 ? -14.169 13.631 5.764 1.00 97.06 160 TRP A C 1
ATOM 1269 O O . TRP A 1 160 ? -14.562 14.758 5.466 1.00 97.06 160 TRP A O 1
ATOM 1279 N N . GLN A 1 161 ? -13.016 13.411 6.385 1.00 96.06 161 GLN A N 1
ATOM 1280 C CA . GLN A 1 161 ? -12.053 14.442 6.744 1.00 96.06 161 GLN A CA 1
ATOM 1281 C C . GLN A 1 161 ? -10.976 14.564 5.661 1.00 96.06 161 GLN A C 1
ATOM 1283 O O . GLN A 1 161 ? -10.465 13.560 5.166 1.00 96.06 161 GLN A O 1
ATOM 1288 N N . SER A 1 162 ? -10.590 15.793 5.312 1.00 94.12 162 SER A N 1
ATOM 1289 C CA . SER A 1 162 ? -9.409 16.044 4.479 1.00 94.12 162 SER A CA 1
ATOM 1290 C C . SER A 1 162 ? -8.135 15.984 5.319 1.00 94.12 162 SER A C 1
ATOM 1292 O O . SER A 1 162 ? -8.041 16.653 6.345 1.00 94.12 162 SER A O 1
ATOM 1294 N N . LEU A 1 163 ? -7.142 15.229 4.852 1.00 93.94 163 LEU A N 1
ATOM 1295 C CA . LEU A 1 163 ? -5.770 15.244 5.370 1.00 93.94 163 LEU A CA 1
ATOM 1296 C C . LEU A 1 163 ? -4.849 16.142 4.527 1.00 93.94 163 LEU A C 1
ATOM 1298 O O . LEU A 1 163 ? -3.663 16.282 4.832 1.00 93.94 163 LEU A O 1
ATOM 1302 N N . GLY A 1 164 ? -5.386 16.752 3.466 1.00 90.00 164 GLY A N 1
ATOM 1303 C CA . GLY A 1 164 ? -4.632 17.582 2.536 1.00 90.00 164 GLY A CA 1
ATOM 1304 C C . GLY A 1 164 ? -3.614 16.783 1.720 1.00 90.00 164 GLY A C 1
ATOM 1305 O O . GLY A 1 164 ? -3.784 15.591 1.456 1.00 90.00 164 GLY A O 1
ATOM 1306 N N . ALA A 1 165 ? -2.555 17.471 1.318 1.00 86.75 165 ALA A N 1
ATOM 1307 C CA . ALA A 1 165 ? -1.426 16.943 0.568 1.00 86.75 165 ALA A CA 1
ATOM 1308 C C . ALA A 1 165 ? -0.135 17.605 1.077 1.00 86.75 165 ALA A C 1
ATOM 1310 O O . ALA A 1 165 ? -0.222 18.691 1.657 1.00 86.75 165 ALA A O 1
ATOM 1311 N N . PRO A 1 166 ? 1.050 17.006 0.869 1.00 85.69 166 PRO A N 1
ATOM 1312 C CA . PRO A 1 166 ? 2.312 17.674 1.144 1.00 85.69 166 PRO A CA 1
ATOM 1313 C C . PRO A 1 166 ? 2.405 18.949 0.307 1.00 85.69 166 PRO A C 1
ATOM 1315 O O . PRO A 1 166 ? 2.210 18.902 -0.909 1.00 85.69 166 PRO A O 1
ATOM 1318 N N . THR A 1 167 ? 2.698 20.078 0.948 1.00 71.19 167 THR A N 1
ATOM 1319 C CA . THR A 1 167 ? 2.969 21.334 0.245 1.00 71.19 167 THR A CA 1
ATOM 1320 C C . THR A 1 167 ? 4.346 21.227 -0.400 1.00 71.19 167 THR A C 1
ATOM 1322 O O . THR A 1 167 ? 5.333 21.084 0.322 1.00 71.19 167 THR A O 1
ATOM 1325 N N . PRO A 1 168 ? 4.470 21.274 -1.732 1.00 62.06 168 PRO A N 1
ATOM 1326 C CA . PRO A 1 168 ? 5.783 21.181 -2.344 1.00 62.06 168 PRO A CA 1
ATOM 1327 C C . PRO A 1 168 ? 6.480 22.542 -2.259 1.00 62.06 168 PRO A C 1
ATOM 1329 O O . PRO A 1 168 ? 5.907 23.556 -2.655 1.00 62.06 168 PRO A O 1
ATOM 1332 N N . THR A 1 169 ? 7.741 22.570 -1.830 1.00 56.28 169 THR A N 1
ATOM 1333 C CA . THR A 1 169 ? 8.572 23.790 -1.810 1.00 56.28 169 THR A CA 1
ATOM 1334 C C . THR A 1 169 ? 8.772 24.415 -3.197 1.00 56.28 169 THR A C 1
ATOM 1336 O O . THR A 1 169 ? 9.035 25.607 -3.286 1.00 56.28 169 THR A O 1
ATOM 1339 N N . GLN A 1 170 ? 8.614 23.643 -4.280 1.00 55.00 170 GLN A N 1
ATOM 1340 C CA . GLN A 1 170 ? 8.834 24.086 -5.668 1.00 55.00 170 GLN A CA 1
ATOM 1341 C C . GLN A 1 170 ? 7.551 24.395 -6.457 1.00 55.00 170 GLN A C 1
ATOM 1343 O O . GLN A 1 170 ? 7.622 24.808 -7.613 1.00 55.00 170 GLN A O 1
ATOM 1348 N N . CYS A 1 171 ? 6.369 24.180 -5.877 1.00 58.50 171 CYS A N 1
ATOM 1349 C CA . CYS A 1 171 ? 5.119 24.225 -6.643 1.00 58.50 171 CYS A CA 1
ATOM 1350 C C . CYS A 1 171 ? 4.348 25.541 -6.523 1.00 58.50 171 CYS A C 1
ATOM 1352 O O . CYS A 1 171 ? 3.308 25.683 -7.156 1.00 58.50 171 CYS A O 1
ATOM 1354 N N . SER A 1 172 ? 4.887 26.531 -5.805 1.00 55.19 172 SER A N 1
ATOM 1355 C CA . SER A 1 172 ? 4.376 27.908 -5.841 1.00 55.19 172 SER A CA 1
ATOM 1356 C C . SER A 1 172 ? 4.460 28.539 -7.238 1.00 55.19 172 SER A C 1
ATOM 1358 O O . SER A 1 172 ? 3.724 29.478 -7.520 1.00 55.19 172 SER A O 1
ATOM 1360 N N . GLN A 1 173 ? 5.324 28.018 -8.119 1.00 52.88 173 GLN A N 1
ATOM 1361 C CA . GLN A 1 173 ? 5.563 28.563 -9.458 1.00 52.88 173 GLN A CA 1
ATOM 1362 C C . GLN A 1 173 ? 4.769 27.860 -10.579 1.00 52.88 173 GLN A C 1
ATOM 1364 O O . GLN A 1 173 ? 4.635 28.420 -11.664 1.00 52.88 173 GLN A O 1
ATOM 1369 N N . TYR A 1 174 ? 4.219 26.660 -10.345 1.00 53.44 174 TYR A N 1
ATOM 1370 C CA . TYR A 1 174 ? 3.583 25.847 -11.392 1.00 53.44 174 TYR A CA 1
ATOM 1371 C C . TYR A 1 174 ? 2.167 25.401 -10.989 1.00 53.44 174 TYR A C 1
ATOM 1373 O O . TYR A 1 174 ? 2.015 24.402 -10.276 1.00 53.44 174 TYR A O 1
ATOM 1381 N N . PRO A 1 175 ? 1.114 26.087 -11.474 1.00 48.91 175 PRO A N 1
ATOM 1382 C CA . PRO A 1 175 ? -0.266 25.632 -11.325 1.00 48.91 175 PRO A CA 1
ATOM 1383 C C . PRO A 1 175 ? -0.412 24.205 -11.882 1.00 48.91 175 PRO A C 1
ATOM 1385 O O . PRO A 1 175 ? -0.137 23.957 -13.052 1.00 48.91 175 PRO A O 1
ATOM 1388 N N . GLY A 1 176 ? -0.791 23.245 -11.032 1.00 51.34 176 GLY A N 1
ATOM 1389 C CA . GLY A 1 176 ? -0.898 21.819 -11.392 1.00 51.34 176 GLY A CA 1
ATOM 1390 C C . GLY A 1 176 ? 0.233 20.922 -10.872 1.00 51.34 176 GLY A C 1
ATOM 1391 O O . GLY A 1 176 ? 0.152 19.700 -10.986 1.00 51.34 176 GLY A O 1
ATOM 1392 N N . CYS A 1 177 ? 1.241 21.494 -10.214 1.00 57.72 177 CYS A N 1
ATOM 1393 C CA . CYS A 1 177 ? 2.345 20.788 -9.562 1.00 57.72 177 CYS A CA 1
ATOM 1394 C C . CYS A 1 177 ? 1.904 20.141 -8.232 1.00 57.72 177 CYS A C 1
ATOM 1396 O O . CYS A 1 177 ? 2.558 20.258 -7.212 1.00 57.72 177 CYS A O 1
ATOM 1398 N N . HIS A 1 178 ? 0.774 19.443 -8.177 1.00 63.41 178 HIS A N 1
ATOM 1399 C CA . HIS A 1 178 ? 0.316 18.780 -6.949 1.00 63.41 178 HIS A CA 1
ATOM 1400 C C . HIS A 1 178 ? 0.028 17.312 -7.236 1.00 63.41 178 HIS A C 1
ATOM 1402 O O . HIS A 1 178 ? -1.129 16.906 -7.282 1.00 63.41 178 HIS A O 1
ATOM 1408 N N . PHE A 1 179 ? 1.073 16.509 -7.449 1.00 72.19 179 PHE A N 1
ATOM 1409 C CA . PHE A 1 179 ? 0.946 15.058 -7.502 1.00 72.19 179 PHE A CA 1
ATOM 1410 C C . PHE A 1 179 ? 1.013 14.478 -6.091 1.00 72.19 179 PHE A C 1
ATOM 1412 O O . PHE A 1 179 ? 1.941 14.689 -5.310 1.00 72.19 179 PHE A O 1
ATOM 1419 N N . VAL A 1 180 ? -0.008 13.697 -5.774 1.00 83.00 180 VAL A N 1
ATOM 1420 C CA . VAL A 1 180 ? -0.095 12.953 -4.526 1.00 83.00 180 VAL A CA 1
ATOM 1421 C C . VAL A 1 180 ? -0.268 11.496 -4.896 1.00 83.00 180 VAL A C 1
ATOM 1423 O O . VAL A 1 180 ? -1.128 11.147 -5.709 1.00 83.00 180 VAL A O 1
ATOM 1426 N N . GLY A 1 181 ? 0.587 10.651 -4.333 1.00 89.94 181 GLY A N 1
ATOM 1427 C CA . GLY A 1 181 ? 0.497 9.212 -4.488 1.00 89.94 181 GLY A CA 1
ATOM 1428 C C . GLY A 1 181 ? -0.722 8.614 -3.791 1.00 89.94 181 GLY A C 1
ATOM 1429 O O . GLY A 1 181 ? -1.479 9.275 -3.081 1.00 89.94 181 GLY A O 1
ATOM 1430 N N . LEU A 1 182 ? -0.886 7.313 -3.987 1.00 93.94 182 LEU A N 1
ATOM 1431 C CA . LEU A 1 182 ? -1.904 6.527 -3.300 1.00 93.94 182 LEU A CA 1
ATOM 1432 C C . LEU A 1 182 ? -1.534 6.360 -1.819 1.00 93.94 182 LEU A C 1
ATOM 1434 O O . LEU A 1 182 ? -0.346 6.182 -1.530 1.00 93.94 182 LEU A O 1
ATOM 1438 N N . PRO A 1 183 ? -2.513 6.409 -0.898 1.00 97.06 183 PRO A N 1
ATOM 1439 C CA . PRO A 1 183 ? -2.243 6.240 0.522 1.00 97.06 183 PRO A CA 1
ATOM 1440 C C . PRO A 1 183 ? -1.875 4.790 0.848 1.00 97.06 183 PRO A C 1
ATOM 1442 O O . PRO A 1 183 ? -2.504 3.863 0.358 1.00 97.06 183 PRO A O 1
ATOM 1445 N N . ALA A 1 184 ? -0.914 4.600 1.742 1.00 97.75 184 ALA A N 1
ATOM 1446 C CA . ALA A 1 184 ? -0.753 3.386 2.539 1.00 97.75 184 ALA A CA 1
ATOM 1447 C C . ALA A 1 184 ? -0.823 3.773 4.017 1.00 97.75 184 ALA A C 1
ATOM 1449 O O . ALA A 1 184 ? -0.422 4.881 4.370 1.00 97.75 184 ALA A O 1
ATOM 1450 N N . ALA A 1 185 ? -1.329 2.898 4.882 1.00 97.44 185 ALA A N 1
ATOM 1451 C CA . ALA A 1 185 ? -1.505 3.206 6.299 1.00 97.44 185 ALA A CA 1
ATOM 1452 C C . ALA A 1 185 ? -1.071 2.040 7.189 1.00 97.44 185 ALA A C 1
ATOM 1454 O O . ALA A 1 185 ? -1.241 0.879 6.822 1.00 97.44 185 ALA A O 1
ATOM 1455 N N . ALA A 1 186 ? -0.526 2.366 8.357 1.00 96.81 186 ALA A N 1
ATOM 1456 C CA . ALA A 1 186 ? -0.182 1.421 9.414 1.00 96.81 186 ALA A CA 1
ATOM 1457 C C . ALA A 1 186 ? -0.395 2.081 10.786 1.00 96.81 186 ALA A C 1
ATOM 1459 O O . ALA A 1 186 ? -0.470 3.308 10.882 1.00 96.81 186 ALA A O 1
ATOM 1460 N N . ALA A 1 187 ? -0.505 1.275 11.840 1.00 96.00 187 ALA A N 1
ATOM 1461 C CA . ALA A 1 187 ? -0.603 1.771 13.208 1.00 96.00 187 ALA A CA 1
ATOM 1462 C C . ALA A 1 187 ? 0.789 1.863 13.843 1.00 96.00 187 ALA A C 1
ATOM 1464 O O . ALA A 1 187 ? 1.619 0.970 13.676 1.00 96.00 187 ALA A O 1
ATOM 1465 N N . ASN A 1 188 ? 1.046 2.930 14.584 1.00 96.94 188 ASN A N 1
ATOM 1466 C CA . ASN A 1 188 ? 2.185 3.002 15.492 1.00 96.94 188 ASN A CA 1
ATOM 1467 C C . ASN A 1 188 ? 1.994 2.030 16.673 1.00 96.94 188 ASN A C 1
ATOM 1469 O O . ASN A 1 188 ? 0.901 1.486 16.859 1.00 96.94 188 ASN A O 1
ATOM 1473 N N . ALA A 1 189 ? 3.043 1.783 17.461 1.00 95.75 189 ALA A N 1
ATOM 1474 C CA . ALA A 1 189 ? 2.950 0.900 18.627 1.00 95.75 189 ALA A CA 1
ATOM 1475 C C . ALA A 1 189 ? 2.030 1.479 19.705 1.00 95.75 189 ALA A C 1
ATOM 1477 O O . ALA A 1 189 ? 1.316 0.733 20.372 1.00 95.75 189 ALA A O 1
ATOM 1478 N N . ASP A 1 190 ? 1.986 2.805 19.818 1.00 94.19 190 ASP A N 1
ATOM 1479 C CA . ASP A 1 190 ? 1.014 3.525 20.644 1.00 94.19 190 ASP A CA 1
ATOM 1480 C C . ASP A 1 190 ? -0.418 3.543 20.067 1.00 94.19 190 ASP A C 1
ATOM 1482 O O . ASP A 1 190 ? -1.335 4.124 20.652 1.00 94.19 190 ASP A O 1
ATOM 1486 N N . GLY A 1 191 ? -0.618 2.908 18.911 1.00 92.75 191 GLY A N 1
ATOM 1487 C CA . GLY A 1 191 ? -1.896 2.758 18.236 1.00 92.75 191 GLY A CA 1
ATOM 1488 C C . GLY A 1 191 ? -2.255 3.884 17.261 1.00 92.75 191 GLY A C 1
ATOM 1489 O O . GLY A 1 191 ? -3.147 3.716 16.427 1.00 92.75 191 GLY A O 1
ATOM 1490 N N . ARG A 1 192 ? -1.575 5.030 17.289 1.00 95.62 192 ARG A N 1
ATOM 1491 C CA . ARG A 1 192 ? -1.914 6.152 16.402 1.00 95.62 192 ARG A CA 1
ATOM 1492 C C . ARG A 1 192 ? -1.664 5.778 14.944 1.00 95.62 192 ARG A C 1
ATOM 1494 O O . ARG A 1 192 ? -0.597 5.270 14.591 1.00 95.62 192 ARG A O 1
ATOM 1501 N N . LEU A 1 193 ? -2.636 6.037 14.070 1.00 97.75 193 LEU A N 1
ATOM 1502 C CA . LEU A 1 193 ? -2.462 5.728 12.653 1.00 97.75 193 LEU A CA 1
ATOM 1503 C C . LEU A 1 193 ? -1.468 6.685 11.992 1.00 97.75 193 LEU A C 1
ATOM 1505 O O . LEU A 1 193 ? -1.417 7.878 12.290 1.00 97.75 193 LEU A O 1
ATOM 1509 N N . GLN A 1 194 ? -0.707 6.151 11.044 1.00 98.25 194 GLN A N 1
ATOM 1510 C CA . GLN A 1 194 ? 0.206 6.902 10.200 1.00 98.25 194 GLN A CA 1
ATOM 1511 C C . GLN A 1 194 ? -0.028 6.544 8.736 1.00 98.25 194 GLN A C 1
ATOM 1513 O O . GLN A 1 194 ? -0.119 5.370 8.374 1.00 98.25 194 GLN A O 1
ATOM 1518 N N . VAL A 1 195 ? -0.141 7.574 7.898 1.00 98.38 195 VAL A N 1
ATOM 1519 C CA . VAL A 1 195 ? -0.373 7.463 6.458 1.00 98.38 195 VAL A CA 1
ATOM 1520 C C . VAL A 1 195 ? 0.881 7.868 5.689 1.00 98.38 195 VAL A C 1
ATOM 1522 O O . VAL A 1 195 ? 1.618 8.771 6.092 1.00 98.38 195 VAL A O 1
ATOM 1525 N N . PHE A 1 196 ? 1.120 7.195 4.571 1.00 98.31 196 PHE A N 1
ATOM 1526 C CA . PHE A 1 196 ? 2.265 7.374 3.688 1.00 98.31 196 PHE A CA 1
ATOM 1527 C C . PHE A 1 196 ? 1.783 7.545 2.255 1.00 98.31 196 PHE A C 1
ATOM 1529 O O . PHE A 1 196 ? 0.837 6.883 1.829 1.00 98.31 196 PHE A O 1
ATOM 1536 N N . ILE A 1 197 ? 2.456 8.405 1.502 1.00 96.38 197 ILE A N 1
ATOM 1537 C CA . ILE A 1 197 ? 2.170 8.664 0.090 1.00 96.38 197 ILE A CA 1
ATOM 1538 C C . ILE A 1 197 ? 3.468 8.905 -0.665 1.00 96.38 197 ILE A C 1
ATOM 1540 O O . ILE A 1 197 ? 4.417 9.470 -0.122 1.00 96.38 197 ILE A O 1
ATOM 1544 N N . LYS A 1 198 ? 3.488 8.549 -1.950 1.00 93.75 198 LYS A N 1
ATOM 1545 C CA . LYS A 1 198 ? 4.498 9.087 -2.864 1.00 93.75 198 LYS A CA 1
ATOM 1546 C C . LYS A 1 198 ? 4.287 10.600 -3.000 1.00 93.75 198 LYS A C 1
ATOM 1548 O O . LYS A 1 198 ? 3.149 11.036 -3.183 1.00 93.75 198 LYS A O 1
ATOM 1553 N N . ASN A 1 199 ? 5.361 11.378 -2.933 1.00 90.12 199 ASN A N 1
ATOM 1554 C CA . ASN A 1 199 ? 5.323 12.832 -3.095 1.00 90.12 199 ASN A CA 1
ATOM 1555 C C . ASN A 1 199 ? 5.872 13.288 -4.462 1.00 90.12 199 ASN A C 1
ATOM 1557 O O . ASN A 1 199 ? 6.396 12.489 -5.244 1.00 90.12 199 ASN A O 1
ATOM 1561 N N . ASN A 1 200 ? 5.737 14.585 -4.750 1.00 85.12 200 ASN A N 1
ATOM 1562 C CA . ASN A 1 200 ? 6.208 15.207 -5.994 1.00 85.12 200 ASN A CA 1
ATOM 1563 C C . ASN A 1 200 ? 7.705 15.059 -6.240 1.00 85.12 200 ASN A C 1
ATOM 1565 O O . ASN A 1 200 ? 8.118 14.943 -7.389 1.00 85.12 200 ASN A O 1
ATOM 1569 N N . SER A 1 201 ? 8.506 15.041 -5.175 1.00 85.88 201 SER A N 1
ATOM 1570 C CA . SER A 1 201 ? 9.955 14.850 -5.253 1.00 85.88 201 SER A CA 1
ATOM 1571 C C . SER A 1 201 ? 10.329 13.424 -5.677 1.00 85.88 201 SER A C 1
ATOM 1573 O O . SER A 1 201 ? 11.506 13.087 -5.750 1.00 85.88 201 SER A O 1
ATOM 1575 N N . GLY A 1 202 ? 9.335 12.559 -5.912 1.00 89.19 202 GLY A N 1
ATOM 1576 C CA . GLY A 1 202 ? 9.520 11.162 -6.268 1.00 89.19 202 GLY A CA 1
ATOM 1577 C C . GLY A 1 202 ? 9.896 10.275 -5.083 1.00 89.19 202 GLY A C 1
ATOM 1578 O O . GLY A 1 202 ? 10.235 9.121 -5.313 1.00 89.19 202 GLY A O 1
ATOM 1579 N N . GLY A 1 203 ? 9.846 10.798 -3.852 1.00 93.88 203 GLY A N 1
ATOM 1580 C CA . GLY A 1 203 ? 10.076 10.081 -2.596 1.00 93.88 203 GLY A CA 1
ATOM 1581 C C . GLY A 1 203 ? 8.773 9.789 -1.851 1.00 93.88 203 GLY A C 1
ATOM 1582 O O . GLY A 1 203 ? 7.710 9.672 -2.466 1.00 93.88 203 GLY A O 1
ATOM 1583 N N . VAL A 1 204 ? 8.846 9.680 -0.523 1.00 96.81 204 VAL A N 1
ATOM 1584 C CA . VAL A 1 204 ? 7.688 9.416 0.346 1.00 96.81 204 VAL A CA 1
ATOM 1585 C C . VAL A 1 204 ? 7.486 10.548 1.345 1.00 96.81 204 VAL A C 1
ATOM 1587 O O . VAL A 1 204 ? 8.424 10.957 2.014 1.00 96.81 204 VAL A O 1
ATOM 1590 N N . SER A 1 205 ? 6.240 10.983 1.526 1.00 96.50 205 SER A N 1
ATOM 1591 C CA . SER A 1 205 ? 5.830 11.808 2.667 1.00 96.50 205 SER A CA 1
ATOM 1592 C C . SER A 1 205 ? 4.902 11.036 3.598 1.00 96.50 205 SER A C 1
ATOM 1594 O O . SER A 1 205 ? 4.198 10.115 3.176 1.00 96.50 205 SER A O 1
ATOM 1596 N N . THR A 1 206 ? 4.874 11.435 4.867 1.00 98.25 206 THR A N 1
ATOM 1597 C CA . THR A 1 206 ? 4.039 10.832 5.905 1.00 98.25 206 THR A CA 1
ATOM 1598 C C . THR A 1 206 ? 3.288 11.867 6.738 1.00 98.25 206 THR A C 1
ATOM 1600 O O . THR A 1 206 ? 3.709 13.015 6.842 1.00 98.25 206 THR A O 1
ATOM 1603 N N . LYS A 1 207 ? 2.169 11.451 7.330 1.00 97.88 207 LYS A N 1
ATOM 1604 C CA . LYS A 1 207 ? 1.360 12.210 8.291 1.00 97.88 207 LYS A CA 1
ATOM 1605 C C . LYS A 1 207 ? 0.822 11.235 9.333 1.00 97.88 207 LYS A C 1
ATOM 1607 O O . LYS A 1 207 ? 0.487 10.107 8.973 1.00 97.88 207 LYS A O 1
ATOM 1612 N N . TRP A 1 208 ? 0.722 11.631 10.594 1.00 98.06 208 TRP A N 1
ATOM 1613 C CA . TRP A 1 208 ? 0.286 10.739 11.674 1.00 98.06 208 TRP A CA 1
ATOM 1614 C C . TRP A 1 208 ? -0.739 11.401 12.587 1.00 98.06 208 TRP A C 1
ATOM 1616 O O . TRP A 1 208 ? -0.818 12.627 12.667 1.00 98.06 208 TRP A O 1
ATOM 1626 N N . GLU A 1 209 ? -1.535 10.587 13.272 1.00 97.44 209 GLU A N 1
ATOM 1627 C CA . GLU A 1 209 ? -2.466 11.069 14.291 1.00 97.44 209 GLU A CA 1
ATOM 1628 C C . GLU A 1 209 ? -1.710 11.613 15.506 1.00 97.44 209 GLU A C 1
ATOM 1630 O O . GLU A 1 209 ? -0.704 11.050 15.951 1.00 97.44 209 GLU A O 1
ATOM 1635 N N . LEU A 1 210 ? -2.191 12.723 16.062 1.00 96.00 210 LEU A N 1
ATOM 1636 C CA . LEU A 1 210 ? -1.622 13.318 17.268 1.00 96.00 210 LEU A CA 1
ATOM 1637 C C . LEU A 1 210 ? -2.313 12.782 18.522 1.00 96.00 210 LEU A C 1
ATOM 1639 O O . LEU A 1 210 ? -3.486 12.401 18.511 1.00 96.00 210 LEU A O 1
ATOM 1643 N N . THR A 1 211 ? -1.581 12.795 19.633 1.00 90.12 211 THR A N 1
ATOM 1644 C CA . THR A 1 211 ? -2.165 12.565 20.955 1.00 90.12 211 THR A CA 1
ATOM 1645 C C . THR A 1 211 ? -3.208 13.647 21.238 1.00 90.12 211 THR A C 1
ATOM 1647 O O . THR A 1 211 ? -2.921 14.832 21.094 1.00 90.12 211 THR A O 1
ATOM 1650 N N . GLY A 1 212 ? -4.420 13.247 21.626 1.00 83.12 212 GLY A N 1
ATOM 1651 C CA . GLY A 1 212 ? -5.544 14.173 21.832 1.00 83.12 212 GLY A CA 1
ATOM 1652 C C . GLY A 1 212 ? -6.385 14.453 20.580 1.00 83.12 212 GLY A C 1
ATOM 1653 O O . GLY A 1 212 ? -7.378 15.170 20.672 1.00 83.12 212 GLY A O 1
ATOM 1654 N N . GLY A 1 213 ? -6.048 13.846 19.437 1.00 88.75 213 GLY A N 1
ATOM 1655 C CA . GLY A 1 213 ? -6.810 13.941 18.193 1.00 88.75 213 GLY A CA 1
ATOM 1656 C C . GLY A 1 213 ? -6.177 14.865 17.154 1.00 88.75 213 GLY A C 1
ATOM 1657 O O . GLY A 1 213 ? -5.181 15.540 17.397 1.00 88.75 213 GLY A O 1
ATOM 1658 N N . GLY A 1 214 ? -6.762 14.879 15.956 1.00 94.56 214 GLY A N 1
ATOM 1659 C CA . GLY A 1 214 ? -6.191 15.587 14.812 1.00 94.56 214 GLY A CA 1
ATOM 1660 C C . GLY A 1 214 ? -4.985 14.868 14.196 1.00 94.56 214 GLY A C 1
ATOM 1661 O O . GLY A 1 214 ? -4.680 13.719 14.518 1.00 94.56 214 GLY A O 1
ATOM 1662 N N . TRP A 1 215 ? -4.324 15.552 13.264 1.00 97.50 215 TRP A N 1
ATOM 1663 C CA . TRP A 1 215 ? -3.221 15.015 12.468 1.00 97.50 215 TRP A CA 1
ATOM 1664 C C . TRP A 1 215 ? -2.042 15.985 12.473 1.00 97.50 215 TRP A C 1
ATOM 1666 O O . TRP A 1 215 ? -2.246 17.196 12.462 1.00 97.50 215 TRP A O 1
ATOM 1676 N N . SER A 1 216 ? -0.824 15.447 12.444 1.00 97.38 216 SER A N 1
ATOM 1677 C CA . SER A 1 216 ? 0.413 16.209 12.256 1.00 97.38 216 SER A CA 1
ATOM 1678 C C . SER A 1 216 ? 0.411 16.958 10.926 1.00 97.38 216 SER A C 1
ATOM 1680 O O . SER A 1 216 ? -0.402 16.669 10.051 1.00 97.38 216 SER A O 1
ATOM 1682 N N . ASP A 1 217 ? 1.389 17.828 10.685 1.00 95.06 217 ASP A N 1
ATOM 1683 C CA . ASP A 1 217 ? 1.713 18.254 9.321 1.00 95.06 217 ASP A CA 1
ATOM 1684 C C . ASP A 1 217 ? 2.306 17.107 8.487 1.00 95.06 217 ASP A C 1
ATOM 1686 O O . ASP A 1 217 ? 2.674 16.052 9.012 1.00 95.06 217 ASP A O 1
ATOM 1690 N N . TRP A 1 218 ? 2.325 17.284 7.161 1.00 94.75 218 TRP A N 1
ATOM 1691 C CA . TRP A 1 218 ? 3.009 16.344 6.271 1.00 94.75 218 TRP A CA 1
ATOM 1692 C C . TRP A 1 218 ? 4.524 16.498 6.427 1.00 94.75 218 TRP A C 1
ATOM 1694 O O . TRP A 1 218 ? 5.053 17.594 6.268 1.00 94.75 218 TRP A O 1
ATOM 1704 N N . LEU A 1 219 ? 5.213 15.390 6.683 1.00 95.38 219 LEU A N 1
ATOM 1705 C CA . LEU A 1 219 ? 6.666 15.304 6.783 1.00 95.38 219 LEU A CA 1
ATOM 1706 C C . LEU A 1 219 ? 7.229 14.565 5.566 1.00 95.38 219 LEU A C 1
ATOM 1708 O O . LEU A 1 219 ? 6.742 13.489 5.218 1.00 95.38 219 LEU A O 1
ATOM 1712 N N . ASP A 1 220 ? 8.260 15.110 4.923 1.00 94.94 220 ASP A N 1
ATOM 1713 C CA . ASP A 1 220 ? 9.005 14.405 3.874 1.00 94.94 220 ASP A CA 1
ATOM 1714 C C . ASP A 1 220 ? 9.987 13.396 4.494 1.00 94.94 220 ASP A C 1
ATOM 1716 O O . ASP A 1 220 ? 10.794 13.748 5.353 1.00 94.94 220 ASP A O 1
ATOM 1720 N N . LEU A 1 221 ? 9.904 12.134 4.069 1.00 96.94 221 LEU A N 1
ATOM 1721 C CA . LEU A 1 221 ? 10.823 11.055 4.447 1.00 96.94 221 LEU A CA 1
ATOM 1722 C C . LEU A 1 221 ? 11.938 10.850 3.406 1.00 96.94 221 LEU A C 1
ATOM 1724 O O . LEU A 1 221 ? 12.785 9.968 3.579 1.00 96.94 221 LEU A O 1
ATOM 1728 N N . GLY A 1 222 ? 11.933 11.620 2.315 1.00 95.38 222 GLY A N 1
ATOM 1729 C CA . GLY A 1 222 ? 12.907 11.535 1.235 1.00 95.38 222 GLY A CA 1
ATOM 1730 C C . GLY A 1 222 ? 12.821 10.226 0.444 1.00 95.38 222 GLY A C 1
ATOM 1731 O O . GLY A 1 222 ? 11.753 9.635 0.279 1.00 95.38 222 GLY A O 1
ATOM 1732 N N . GLY A 1 223 ? 13.970 9.785 -0.078 1.00 94.38 223 GLY A N 1
ATOM 1733 C CA . GLY A 1 223 ? 14.125 8.543 -0.849 1.00 94.38 223 GLY A CA 1
ATOM 1734 C C . GLY A 1 223 ? 13.674 8.604 -2.313 1.00 94.38 223 GLY A C 1
ATOM 1735 O O . GLY A 1 223 ? 13.580 7.568 -2.964 1.00 94.38 223 GLY A O 1
ATOM 1736 N N . GLY A 1 224 ? 13.409 9.804 -2.837 1.00 91.44 224 GLY A N 1
ATOM 1737 C CA . GLY A 1 224 ? 13.215 10.031 -4.272 1.00 91.44 224 GLY A CA 1
ATOM 1738 C C . GLY A 1 224 ? 14.519 9.988 -5.084 1.00 91.44 224 GLY A C 1
ATOM 1739 O O . GLY A 1 224 ? 15.591 9.822 -4.498 1.00 91.44 224 GLY A O 1
ATOM 1740 N N . PRO A 1 225 ? 14.446 10.143 -6.423 1.00 91.12 225 PRO A N 1
ATOM 1741 C CA . PRO A 1 225 ? 13.265 10.539 -7.207 1.00 91.12 225 PRO A CA 1
ATOM 1742 C C . PRO A 1 225 ? 12.463 9.371 -7.817 1.00 91.12 225 PRO A C 1
ATOM 1744 O O . PRO A 1 225 ? 11.511 9.585 -8.571 1.00 91.12 225 PRO A O 1
ATOM 1747 N N . ASP A 1 226 ? 12.837 8.128 -7.511 1.00 90.62 226 ASP A N 1
ATOM 1748 C CA . ASP A 1 226 ? 12.477 6.974 -8.344 1.00 90.62 226 ASP A CA 1
ATOM 1749 C C . ASP A 1 226 ? 11.379 6.075 -7.792 1.00 90.62 226 ASP A C 1
ATOM 1751 O O . ASP A 1 226 ? 11.137 5.003 -8.350 1.00 90.62 226 ASP A O 1
ATOM 1755 N N . ILE A 1 227 ? 10.692 6.481 -6.726 1.00 92.69 227 ILE A N 1
ATOM 1756 C CA . ILE A 1 227 ? 9.672 5.644 -6.099 1.00 92.69 227 ILE A CA 1
ATOM 1757 C C . ILE A 1 227 ? 8.468 5.470 -7.028 1.00 92.69 227 ILE A C 1
ATOM 1759 O O . ILE A 1 227 ? 7.935 6.428 -7.599 1.00 92.69 227 ILE A O 1
ATOM 1763 N N . LEU A 1 228 ? 8.017 4.228 -7.185 1.00 89.94 228 LEU A N 1
ATOM 1764 C CA . LEU A 1 228 ? 6.787 3.881 -7.888 1.00 89.94 228 LEU A CA 1
ATOM 1765 C C . LEU A 1 228 ? 5.587 3.896 -6.930 1.00 89.94 228 LEU A C 1
ATOM 1767 O O . LEU A 1 228 ? 5.724 3.775 -5.715 1.00 89.94 228 LEU A O 1
ATOM 1771 N N . GLY A 1 229 ? 4.385 4.078 -7.483 1.00 86.88 229 GLY A N 1
ATOM 1772 C CA . GLY A 1 229 ? 3.144 3.994 -6.707 1.00 86.88 229 GLY A CA 1
ATOM 1773 C C . GLY A 1 229 ? 2.844 2.568 -6.230 1.00 86.88 229 GLY A C 1
ATOM 1774 O O . GLY A 1 229 ? 3.355 1.599 -6.787 1.00 86.88 229 GLY A O 1
ATOM 1775 N N . GLY A 1 230 ? 1.970 2.448 -5.226 1.00 89.81 230 GLY A N 1
ATOM 1776 C CA . GLY A 1 230 ? 1.659 1.170 -4.580 1.00 89.81 230 GLY A CA 1
ATOM 1777 C C . GLY A 1 230 ? 2.630 0.870 -3.439 1.00 89.81 230 GLY A C 1
ATOM 1778 O O . GLY A 1 230 ? 3.422 -0.063 -3.514 1.00 89.81 230 GLY A O 1
ATOM 1779 N N . LEU A 1 231 ? 2.587 1.704 -2.399 1.00 95.94 231 LEU A N 1
ATOM 1780 C CA . LEU A 1 231 ? 3.392 1.519 -1.195 1.00 95.94 231 LEU A CA 1
ATOM 1781 C C . LEU A 1 231 ? 2.806 0.391 -0.335 1.00 95.94 231 LEU A C 1
ATOM 1783 O O . LEU A 1 231 ? 1.586 0.257 -0.237 1.00 95.94 231 LEU A O 1
ATOM 1787 N N . ALA A 1 232 ? 3.666 -0.370 0.338 1.00 96.81 232 ALA A N 1
ATOM 1788 C CA . ALA A 1 232 ? 3.260 -1.402 1.285 1.00 96.81 232 ALA A CA 1
ATOM 1789 C C . ALA A 1 232 ? 3.725 -1.022 2.696 1.00 96.81 232 ALA A C 1
ATOM 1791 O O . ALA A 1 232 ? 4.924 -1.045 2.970 1.00 96.81 232 ALA A O 1
ATOM 1792 N N . ALA A 1 233 ? 2.786 -0.649 3.569 1.00 97.19 233 ALA A N 1
ATOM 1793 C CA . ALA A 1 233 ? 3.040 -0.276 4.961 1.00 97.19 233 ALA A CA 1
ATOM 1794 C C . ALA A 1 233 ? 2.543 -1.374 5.908 1.00 97.19 233 ALA A C 1
ATOM 1796 O O . ALA A 1 233 ? 1.475 -1.943 5.685 1.00 97.19 233 ALA A O 1
ATOM 1797 N N . ILE A 1 234 ? 3.298 -1.661 6.966 1.00 96.25 234 ILE A N 1
ATOM 1798 C CA . ILE A 1 234 ? 2.914 -2.640 7.987 1.00 96.25 234 ILE A CA 1
ATOM 1799 C C . ILE A 1 234 ? 3.555 -2.318 9.331 1.00 96.25 234 ILE A C 1
ATOM 1801 O O . ILE A 1 234 ? 4.690 -1.853 9.387 1.00 96.25 234 ILE A O 1
ATOM 1805 N N . THR A 1 235 ? 2.848 -2.622 10.413 1.00 96.81 235 THR A N 1
ATOM 1806 C CA . THR A 1 235 ? 3.405 -2.640 11.768 1.00 96.81 235 THR A CA 1
ATOM 1807 C C . THR A 1 235 ? 3.986 -4.025 12.039 1.00 96.81 235 THR A C 1
ATOM 1809 O O . THR A 1 235 ? 3.283 -5.034 11.949 1.00 96.81 235 THR A O 1
ATOM 1812 N N . SER A 1 236 ? 5.281 -4.098 12.331 1.00 96.50 236 SER A N 1
ATOM 1813 C CA . SER A 1 236 ? 5.949 -5.339 12.707 1.00 96.50 236 SER A CA 1
ATOM 1814 C C . SER A 1 236 ? 5.437 -5.847 14.057 1.00 96.50 236 SER A C 1
ATOM 1816 O O . SER A 1 236 ? 4.893 -5.091 14.862 1.00 96.50 236 SER A O 1
ATOM 1818 N N . ALA A 1 237 ? 5.672 -7.128 14.355 1.00 95.81 237 ALA A N 1
ATOM 1819 C CA . ALA A 1 237 ? 5.347 -7.677 15.673 1.00 95.81 237 ALA A CA 1
ATOM 1820 C C . ALA A 1 237 ? 6.147 -7.030 16.824 1.00 95.81 237 ALA A C 1
ATOM 1822 O O . ALA A 1 237 ? 5.770 -7.187 17.980 1.00 95.81 237 ALA A O 1
ATOM 1823 N N . GLY A 1 238 ? 7.233 -6.307 16.523 1.00 96.00 238 GLY A N 1
ATOM 1824 C CA . GLY A 1 238 ? 7.984 -5.508 17.495 1.00 96.00 238 GLY A CA 1
ATOM 1825 C C . GLY A 1 238 ? 7.487 -4.064 17.634 1.00 96.00 238 GLY A C 1
ATOM 1826 O O . GLY A 1 238 ? 8.114 -3.277 18.339 1.00 96.00 238 GLY A O 1
ATOM 1827 N N . GLY A 1 239 ? 6.385 -3.697 16.968 1.00 96.75 239 GLY A N 1
ATOM 1828 C CA . GLY A 1 239 ? 5.751 -2.379 17.077 1.00 96.75 239 GLY A CA 1
ATOM 1829 C C . GLY A 1 239 ? 6.333 -1.305 16.154 1.00 96.75 239 GLY A C 1
ATOM 1830 O O . GLY A 1 239 ? 5.979 -0.138 16.270 1.00 96.75 239 GLY A O 1
ATOM 1831 N N . ARG A 1 240 ? 7.228 -1.659 15.227 1.00 97.81 240 ARG A N 1
ATOM 1832 C CA . ARG A 1 240 ? 7.801 -0.696 14.275 1.00 97.81 240 ARG A CA 1
ATOM 1833 C C . ARG A 1 240 ? 7.004 -0.687 12.993 1.00 97.81 240 ARG A C 1
ATOM 1835 O O . ARG A 1 240 ? 6.720 -1.743 12.437 1.00 97.81 240 ARG A O 1
ATOM 1842 N N . ILE A 1 241 ? 6.757 0.488 12.442 1.00 98.50 241 ILE A N 1
ATOM 1843 C CA . ILE A 1 241 ? 6.293 0.590 11.065 1.00 98.50 241 ILE A CA 1
ATOM 1844 C C . ILE A 1 241 ? 7.463 0.323 10.106 1.00 98.50 241 ILE A C 1
ATOM 1846 O O . ILE A 1 241 ? 8.541 0.924 10.215 1.00 98.50 241 ILE A O 1
ATOM 1850 N N . GLU A 1 242 ? 7.219 -0.560 9.139 1.00 98.12 242 GLU A N 1
ATOM 1851 C CA . GLU A 1 242 ? 8.026 -0.743 7.935 1.00 98.12 242 GLU A CA 1
ATOM 1852 C C . GLU A 1 242 ? 7.205 -0.386 6.692 1.00 98.12 242 GLU A C 1
ATOM 1854 O O . GLU A 1 242 ? 6.038 -0.758 6.558 1.00 98.12 242 GLU A O 1
ATOM 1859 N N . LEU A 1 243 ? 7.837 0.340 5.774 1.00 98.44 243 LEU A N 1
ATOM 1860 C CA . LEU A 1 243 ? 7.289 0.753 4.491 1.00 98.44 243 LEU A CA 1
ATOM 1861 C C . LEU A 1 243 ? 8.207 0.262 3.375 1.00 98.44 243 LEU A C 1
ATOM 1863 O O . LEU A 1 243 ? 9.417 0.483 3.435 1.00 98.44 243 LEU A O 1
ATOM 1867 N N . PHE A 1 244 ? 7.626 -0.334 2.338 1.00 98.06 244 PHE A N 1
ATOM 1868 C CA . PHE A 1 244 ? 8.336 -0.821 1.158 1.00 98.06 244 PHE A CA 1
ATOM 1869 C C . PHE A 1 244 ? 7.746 -0.222 -0.115 1.00 98.06 244 PHE A C 1
ATOM 1871 O O . PHE A 1 244 ? 6.526 -0.078 -0.236 1.00 98.06 244 PHE A O 1
ATOM 1878 N N . ALA A 1 245 ? 8.607 0.085 -1.081 1.00 96.62 245 ALA A N 1
ATOM 1879 C CA . ALA A 1 245 ? 8.190 0.571 -2.389 1.00 96.62 245 ALA A CA 1
ATOM 1880 C C . ALA A 1 245 ? 9.162 0.124 -3.479 1.00 96.62 245 ALA A C 1
ATOM 1882 O O . ALA A 1 245 ? 10.371 0.168 -3.278 1.00 96.62 245 ALA A O 1
ATOM 1883 N N . SER A 1 246 ? 8.648 -0.266 -4.642 1.00 94.56 246 SER A N 1
ATOM 1884 C CA . SER A 1 246 ? 9.494 -0.521 -5.811 1.00 94.56 246 SER A CA 1
ATOM 1885 C C . SER A 1 246 ? 9.985 0.793 -6.417 1.00 94.56 246 SER A C 1
ATOM 1887 O O . SER A 1 246 ? 9.300 1.817 -6.341 1.00 94.56 246 SER A O 1
ATOM 1889 N N . THR A 1 247 ? 11.150 0.767 -7.054 1.00 93.62 247 THR A N 1
ATO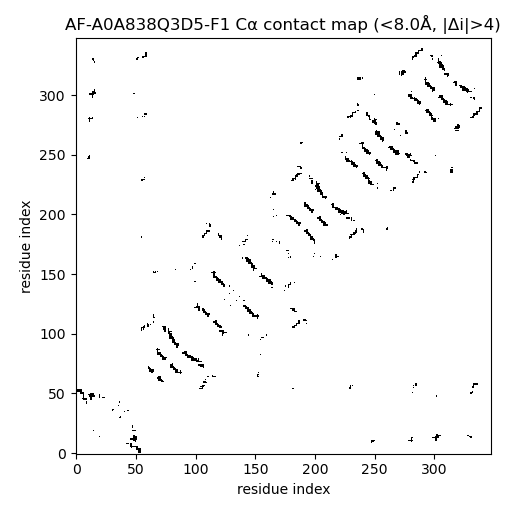M 1890 C CA . THR A 1 247 ? 11.716 1.913 -7.770 1.00 93.62 247 THR A CA 1
ATOM 1891 C C . THR A 1 247 ? 11.688 1.691 -9.280 1.00 93.62 247 THR A C 1
ATOM 1893 O O . THR A 1 247 ? 11.541 0.566 -9.764 1.00 93.62 247 THR A O 1
ATOM 1896 N N . ARG A 1 248 ? 11.870 2.765 -10.053 1.00 89.00 248 ARG A N 1
ATOM 1897 C CA . ARG A 1 248 ? 12.026 2.696 -11.518 1.00 89.00 248 ARG A CA 1
ATOM 1898 C C . ARG A 1 248 ? 13.196 1.816 -11.967 1.00 89.00 248 ARG A C 1
ATOM 1900 O O . ARG A 1 248 ? 13.167 1.297 -13.075 1.00 89.00 248 ARG A O 1
ATOM 1907 N N . LEU A 1 249 ? 14.193 1.608 -11.108 1.00 89.50 249 LEU A N 1
ATOM 1908 C CA . LEU A 1 249 ? 15.403 0.825 -11.387 1.00 89.50 249 LEU A CA 1
ATOM 1909 C C . LEU A 1 249 ? 15.284 -0.655 -10.989 1.00 89.50 249 LEU A C 1
ATOM 1911 O O . LEU A 1 249 ? 16.270 -1.377 -11.038 1.00 89.50 249 LEU A O 1
ATOM 1915 N N . GLY A 1 250 ? 14.102 -1.110 -10.561 1.00 91.56 250 GLY A N 1
ATOM 1916 C CA . GLY A 1 250 ? 13.900 -2.499 -10.138 1.00 91.56 250 GLY A CA 1
ATOM 1917 C C . GLY A 1 250 ? 14.355 -2.792 -8.710 1.00 91.56 250 GLY A C 1
ATOM 1918 O O . GLY A 1 250 ? 14.311 -3.939 -8.267 1.00 91.56 250 GLY A O 1
ATOM 1919 N N . HIS A 1 251 ? 14.759 -1.768 -7.957 1.00 94.56 251 HIS A N 1
ATOM 1920 C CA . HIS A 1 251 ? 15.023 -1.916 -6.532 1.00 94.56 251 HIS A CA 1
ATOM 1921 C C . HIS A 1 251 ? 13.737 -1.901 -5.715 1.00 94.56 251 HIS A C 1
ATOM 1923 O O . HIS A 1 251 ? 12.705 -1.394 -6.152 1.00 94.56 251 HIS A O 1
ATOM 1929 N N . ILE A 1 252 ? 13.825 -2.411 -4.489 1.00 96.69 252 ILE A N 1
ATOM 1930 C CA . ILE A 1 252 ? 12.857 -2.105 -3.438 1.00 96.69 252 ILE A CA 1
ATOM 1931 C C . ILE A 1 252 ? 13.529 -1.132 -2.472 1.00 96.69 252 ILE A C 1
ATOM 1933 O O . ILE A 1 252 ? 14.572 -1.453 -1.913 1.00 96.69 252 ILE A O 1
ATOM 1937 N N . ALA A 1 253 ? 12.936 0.038 -2.267 1.00 97.81 253 ALA A N 1
ATOM 1938 C CA . ALA A 1 253 ? 13.286 0.957 -1.195 1.00 97.81 253 ALA A CA 1
ATOM 1939 C C . ALA A 1 253 ? 12.529 0.583 0.087 1.00 97.81 253 ALA A C 1
ATOM 1941 O O . ALA A 1 253 ? 11.405 0.071 0.039 1.00 97.81 253 ALA A O 1
ATOM 1942 N N . ARG A 1 254 ? 13.140 0.855 1.243 1.00 98.06 254 ARG A N 1
ATOM 1943 C CA . ARG A 1 254 ? 12.555 0.604 2.564 1.00 98.06 254 ARG A CA 1
ATOM 1944 C C . ARG A 1 254 ? 12.712 1.814 3.476 1.00 98.06 254 ARG A C 1
ATOM 1946 O O . ARG A 1 254 ? 13.815 2.336 3.618 1.00 98.06 254 ARG A O 1
ATOM 1953 N N . TRP A 1 255 ? 11.650 2.161 4.193 1.00 98.56 255 TRP A N 1
ATOM 1954 C CA . TRP A 1 255 ? 11.699 3.029 5.369 1.00 98.56 255 TRP A CA 1
ATOM 1955 C C . TRP A 1 255 ? 11.290 2.216 6.589 1.00 98.56 255 TRP A C 1
ATOM 1957 O O . TRP A 1 255 ? 10.292 1.503 6.556 1.00 98.56 255 TRP A O 1
ATOM 1967 N N . ARG A 1 256 ? 12.057 2.311 7.672 1.00 97.88 256 ARG A N 1
ATOM 1968 C CA . ARG A 1 256 ? 11.775 1.591 8.921 1.00 97.88 256 ARG A CA 1
ATOM 1969 C C . ARG A 1 256 ? 11.934 2.523 10.104 1.00 97.88 256 ARG A C 1
ATOM 1971 O O . ARG A 1 256 ? 12.919 3.257 10.157 1.00 97.88 256 ARG A O 1
ATOM 1978 N N . GLN A 1 257 ? 11.041 2.451 11.085 1.00 98.44 257 GLN A N 1
ATOM 1979 C CA . GLN A 1 257 ? 11.246 3.189 12.328 1.00 98.44 257 GLN A CA 1
ATOM 1980 C C . GLN A 1 257 ? 12.471 2.674 13.115 1.00 98.44 257 GLN A C 1
ATOM 1982 O O . GLN A 1 257 ? 12.645 1.468 13.345 1.00 98.44 257 GLN A O 1
ATOM 1987 N N . LYS A 1 258 ? 13.336 3.594 13.567 1.00 97.00 258 LYS A N 1
ATOM 1988 C CA . LYS A 1 258 ? 14.551 3.292 14.355 1.00 97.00 258 LYS A CA 1
ATOM 1989 C C . LYS A 1 258 ? 14.241 2.792 15.769 1.00 97.00 258 LYS A C 1
ATOM 1991 O O . LYS A 1 258 ? 15.047 2.049 16.332 1.00 97.00 258 LYS A O 1
ATOM 1996 N N . ALA A 1 259 ? 13.065 3.101 16.293 1.00 97.75 259 ALA A N 1
ATOM 1997 C CA . ALA A 1 259 ? 12.409 2.509 17.462 1.00 97.75 259 ALA A CA 1
ATOM 1998 C C . ALA A 1 259 ? 10.889 2.583 17.221 1.00 97.75 259 ALA A C 1
ATOM 2000 O O . ALA A 1 259 ? 10.501 3.387 16.373 1.00 97.75 259 ALA A O 1
ATOM 2001 N N . PRO A 1 260 ? 10.044 1.786 17.898 1.00 98.19 260 PRO A N 1
ATOM 2002 C CA . PRO A 1 260 ? 8.599 2.020 17.882 1.00 98.19 260 PRO A CA 1
ATOM 2003 C C . PRO A 1 260 ? 8.277 3.503 18.111 1.00 98.19 260 PRO A C 1
ATOM 2005 O O . PRO A 1 260 ? 8.950 4.155 18.911 1.00 98.19 260 PRO A O 1
ATOM 2008 N N . ASP A 1 261 ? 7.334 4.040 17.336 1.00 97.31 261 ASP A N 1
ATOM 2009 C CA . ASP A 1 261 ? 6.885 5.446 17.374 1.00 97.31 261 ASP A CA 1
ATOM 2010 C C . ASP A 1 261 ? 7.976 6.488 17.040 1.00 97.31 261 ASP A C 1
ATOM 2012 O O . ASP A 1 261 ? 7.792 7.696 17.202 1.00 97.31 261 ASP A O 1
ATOM 2016 N N . GLY A 1 262 ? 9.137 6.028 16.569 1.00 96.38 262 GLY A N 1
ATOM 2017 C CA . GLY A 1 262 ? 10.312 6.852 16.323 1.00 96.38 262 GLY A CA 1
ATOM 2018 C C . GLY A 1 262 ? 10.482 7.307 14.874 1.00 96.38 262 GLY A C 1
ATOM 2019 O O . GLY A 1 262 ? 9.685 7.024 13.978 1.00 96.38 262 GLY A O 1
ATOM 2020 N N . ILE A 1 263 ? 11.605 7.988 14.636 1.00 97.00 263 ILE A N 1
ATOM 2021 C CA . ILE A 1 263 ? 12.009 8.453 13.304 1.00 97.00 263 ILE A CA 1
ATOM 2022 C C . ILE A 1 263 ? 12.251 7.293 12.331 1.00 97.00 263 ILE A C 1
ATOM 2024 O O . ILE A 1 263 ? 12.681 6.204 12.726 1.00 97.00 263 ILE A O 1
ATOM 2028 N N . PHE A 1 264 ? 12.054 7.557 11.041 1.00 98.56 264 PHE A N 1
ATOM 2029 C CA . PHE A 1 264 ? 12.328 6.601 9.973 1.00 98.56 264 PHE A CA 1
ATOM 2030 C C . PHE A 1 264 ? 13.783 6.671 9.509 1.00 98.56 264 PHE A C 1
ATOM 2032 O O . PHE A 1 264 ? 14.369 7.744 9.391 1.00 98.56 264 PHE A O 1
ATOM 2039 N N . VAL A 1 265 ? 14.345 5.508 9.189 1.00 97.56 265 VAL A N 1
ATOM 2040 C CA . VAL A 1 265 ? 15.593 5.375 8.434 1.00 97.56 265 VAL A CA 1
ATOM 2041 C C . VAL A 1 265 ? 15.292 4.809 7.052 1.00 97.56 265 VAL A C 1
ATOM 2043 O O . VAL A 1 265 ? 14.557 3.827 6.929 1.00 97.56 265 VAL A O 1
ATOM 2046 N N . HIS A 1 266 ? 15.858 5.434 6.021 1.00 97.62 266 HIS A N 1
ATOM 2047 C CA . HIS A 1 266 ? 15.673 5.048 4.625 1.00 97.62 266 HIS A CA 1
ATOM 2048 C C . HIS A 1 266 ? 16.795 4.118 4.141 1.00 97.62 266 HIS A C 1
ATOM 2050 O O . HIS A 1 266 ? 17.957 4.232 4.527 1.00 97.62 266 HIS A O 1
ATOM 2056 N N . THR A 1 267 ? 16.435 3.180 3.276 1.00 96.56 267 THR A N 1
ATOM 2057 C CA . THR A 1 267 ? 17.318 2.262 2.567 1.00 96.56 267 THR A CA 1
ATOM 2058 C C . THR A 1 267 ? 16.891 2.245 1.100 1.00 96.56 267 THR A C 1
ATOM 2060 O O . THR A 1 267 ? 15.826 1.715 0.800 1.00 96.56 267 THR A O 1
ATOM 2063 N N . ALA A 1 268 ? 17.708 2.804 0.201 1.00 95.44 268 ALA A N 1
ATOM 2064 C CA . ALA A 1 268 ? 17.349 2.956 -1.215 1.00 95.44 268 ALA A CA 1
ATOM 2065 C C . ALA A 1 268 ? 17.243 1.617 -1.965 1.00 95.44 268 ALA A C 1
ATOM 2067 O O . ALA A 1 268 ? 16.331 1.429 -2.768 1.00 95.44 268 ALA A O 1
ATOM 2068 N N . SER A 1 269 ? 18.145 0.680 -1.657 1.00 94.19 269 SER A N 1
ATOM 2069 C CA . SER A 1 269 ? 18.179 -0.657 -2.252 1.00 94.19 269 SER A CA 1
ATOM 2070 C C . SER A 1 269 ? 18.188 -1.702 -1.142 1.00 94.19 269 SER A C 1
ATOM 2072 O O . SER A 1 269 ? 19.198 -1.934 -0.480 1.00 94.19 269 SER A O 1
ATOM 2074 N N . PHE A 1 270 ? 17.022 -2.284 -0.892 1.00 95.12 270 PHE A N 1
ATOM 2075 C CA . PHE A 1 270 ? 16.783 -3.307 0.113 1.00 95.12 270 PHE A CA 1
ATOM 2076 C C . PHE A 1 270 ? 16.816 -4.716 -0.514 1.00 95.12 270 PHE A C 1
ATOM 2078 O O . PHE A 1 270 ? 16.350 -4.896 -1.644 1.00 95.12 270 PHE A O 1
ATOM 2085 N N . PRO A 1 271 ? 17.283 -5.739 0.228 1.00 93.00 271 PRO A N 1
ATOM 2086 C CA . PRO A 1 271 ? 17.940 -5.674 1.545 1.00 93.00 271 PRO A CA 1
ATOM 2087 C C . PRO A 1 271 ? 19.387 -5.146 1.491 1.00 93.00 271 PRO A C 1
ATOM 2089 O O . PRO A 1 271 ? 20.055 -5.282 0.478 1.00 93.00 271 PRO A O 1
ATOM 2092 N N . THR A 1 272 ? 19.874 -4.543 2.589 1.00 82.31 272 THR A N 1
ATOM 2093 C CA . THR A 1 272 ? 21.270 -4.050 2.712 1.00 82.31 272 THR A CA 1
ATOM 2094 C C . THR A 1 272 ? 22.229 -5.047 3.337 1.00 82.31 272 THR A C 1
ATOM 2096 O O . THR A 1 272 ? 23.432 -4.943 3.141 1.00 82.31 272 THR A O 1
ATOM 2099 N N . SER A 1 273 ? 21.721 -6.004 4.117 1.00 72.75 273 SER A N 1
ATOM 2100 C CA . SER A 1 273 ? 22.533 -7.059 4.735 1.00 72.75 273 SER A CA 1
ATOM 2101 C C . SER A 1 273 ? 22.994 -8.116 3.726 1.00 72.75 273 SER A C 1
ATOM 2103 O O . SER A 1 273 ? 23.546 -9.140 4.121 1.00 72.75 273 SER A O 1
ATOM 2105 N N . SER A 1 274 ? 22.704 -7.909 2.443 1.00 73.69 274 SER A N 1
ATOM 2106 C CA . SER A 1 274 ? 22.869 -8.885 1.384 1.00 73.69 274 SER A CA 1
ATOM 2107 C C . SER A 1 274 ? 22.718 -8.266 -0.013 1.00 73.69 274 SER A C 1
ATOM 2109 O O . SER A 1 274 ? 22.606 -7.049 -0.134 1.00 73.69 274 SER A O 1
ATOM 2111 N N . ALA A 1 275 ? 22.742 -9.096 -1.066 1.00 85.44 275 ALA A N 1
ATOM 2112 C CA . ALA A 1 275 ? 22.483 -8.655 -2.432 1.00 85.44 275 ALA A CA 1
ATOM 2113 C C . ALA A 1 275 ? 21.104 -7.966 -2.514 1.00 85.44 275 ALA A C 1
ATOM 2115 O O . ALA A 1 275 ? 20.091 -8.595 -2.177 1.00 85.44 275 ALA A O 1
ATOM 2116 N N . PRO A 1 276 ? 21.047 -6.689 -2.933 1.00 90.94 276 PRO A N 1
ATOM 2117 C CA . PRO A 1 276 ? 19.790 -5.969 -3.025 1.00 90.94 276 PRO A CA 1
ATOM 2118 C C . PRO A 1 276 ? 18.911 -6.574 -4.116 1.00 90.94 276 PRO A C 1
ATOM 2120 O O . PRO A 1 276 ? 19.397 -7.137 -5.098 1.00 90.94 276 PRO A O 1
ATOM 2123 N N . ILE A 1 277 ? 17.600 -6.406 -3.975 1.00 94.12 277 ILE A N 1
ATOM 2124 C CA . ILE A 1 277 ? 16.673 -6.723 -5.058 1.00 94.12 277 ILE A CA 1
ATOM 2125 C C . ILE A 1 277 ? 16.916 -5.712 -6.183 1.00 94.12 277 ILE A C 1
ATOM 2127 O O . ILE A 1 277 ? 16.995 -4.509 -5.929 1.00 94.12 277 ILE A O 1
ATOM 2131 N N . THR A 1 278 ? 17.071 -6.196 -7.412 1.00 93.38 278 THR A N 1
ATOM 2132 C CA . THR A 1 278 ? 17.350 -5.369 -8.603 1.00 93.38 278 THR A CA 1
ATOM 2133 C C . THR A 1 278 ? 16.379 -5.622 -9.754 1.00 93.38 278 THR A C 1
ATOM 2135 O O . THR A 1 278 ? 16.483 -4.989 -10.796 1.00 93.38 278 THR A O 1
ATOM 2138 N N . ASN A 1 279 ? 15.430 -6.538 -9.569 1.00 92.62 279 ASN A N 1
ATOM 2139 C CA . ASN A 1 279 ? 14.493 -6.988 -10.592 1.00 92.62 279 ASN A CA 1
ATOM 2140 C C . ASN A 1 279 ? 13.033 -6.943 -10.112 1.00 92.62 279 ASN A C 1
ATOM 2142 O O . ASN A 1 279 ? 12.205 -7.727 -10.570 1.00 92.62 279 ASN A O 1
ATOM 2146 N N . ALA A 1 280 ? 12.706 -6.074 -9.153 1.00 93.50 280 ALA A N 1
ATOM 2147 C CA . ALA A 1 280 ? 11.337 -5.894 -8.694 1.00 93.50 280 ALA A CA 1
ATOM 2148 C C . ALA A 1 280 ? 10.501 -5.105 -9.701 1.00 93.50 280 ALA A C 1
ATOM 2150 O O . ALA A 1 280 ? 10.880 -4.030 -10.161 1.00 93.50 280 ALA A O 1
ATOM 2151 N N . ALA A 1 281 ? 9.309 -5.612 -9.981 1.00 89.75 281 ALA A N 1
ATOM 2152 C CA . ALA A 1 281 ? 8.326 -4.976 -10.828 1.00 89.75 281 ALA A CA 1
ATOM 2153 C C . ALA A 1 281 ? 6.989 -4.844 -10.083 1.00 89.75 281 ALA A C 1
ATOM 2155 O O . ALA A 1 281 ? 6.571 -5.725 -9.332 1.00 89.75 281 ALA A O 1
ATOM 2156 N N . GLY A 1 282 ? 6.306 -3.717 -10.297 1.00 87.75 282 GLY A N 1
ATOM 2157 C CA . GLY A 1 282 ? 5.014 -3.426 -9.672 1.00 87.75 282 GLY A CA 1
ATOM 2158 C C . GLY A 1 282 ? 5.063 -3.212 -8.148 1.00 87.75 282 GLY A C 1
ATOM 2159 O O . GLY A 1 282 ? 6.142 -3.193 -7.552 1.00 87.75 282 GLY A O 1
ATOM 2160 N N . PRO A 1 283 ? 3.897 -3.000 -7.511 1.00 91.06 283 PRO A N 1
ATOM 2161 C CA . PRO A 1 283 ? 3.793 -2.7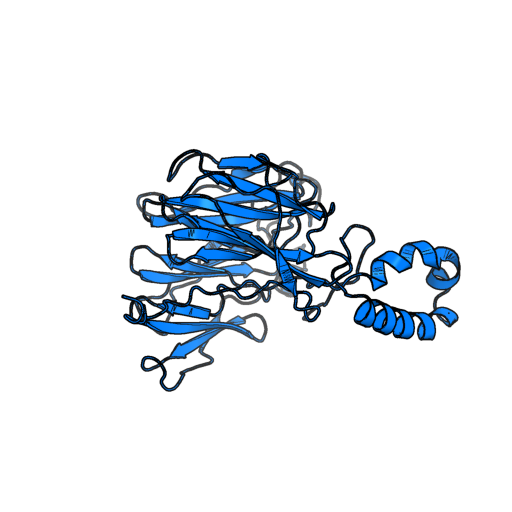93 -6.067 1.00 91.06 283 PRO A CA 1
ATOM 2162 C C . PRO A 1 283 ? 4.229 -4.030 -5.265 1.00 91.06 283 PRO A C 1
ATOM 2164 O O . PRO A 1 283 ? 3.742 -5.130 -5.552 1.00 91.06 283 PRO A O 1
ATOM 2167 N N . PRO A 1 284 ? 5.081 -3.884 -4.234 1.00 94.56 284 PRO A N 1
ATOM 2168 C CA . PRO A 1 284 ? 5.353 -4.978 -3.316 1.00 94.56 284 PRO A CA 1
ATOM 2169 C C . PRO A 1 284 ? 4.148 -5.243 -2.402 1.00 94.56 284 PRO A C 1
ATOM 2171 O O . PRO A 1 284 ? 3.224 -4.439 -2.275 1.00 94.56 284 PRO A O 1
ATOM 2174 N N . THR A 1 285 ? 4.158 -6.379 -1.715 1.00 95.25 285 THR A N 1
ATOM 2175 C CA . THR A 1 285 ? 3.211 -6.687 -0.637 1.00 95.25 285 THR A CA 1
ATOM 2176 C C . THR A 1 285 ? 3.959 -7.259 0.550 1.00 95.25 285 THR A C 1
ATOM 2178 O O . THR A 1 285 ? 4.805 -8.133 0.390 1.00 95.25 285 THR A O 1
ATOM 2181 N N . VAL A 1 286 ? 3.648 -6.781 1.752 1.00 95.50 286 VAL A N 1
ATOM 2182 C CA . VAL A 1 286 ? 4.257 -7.255 2.994 1.00 95.50 286 VAL A CA 1
ATOM 2183 C C . VAL A 1 286 ? 3.180 -7.774 3.941 1.00 95.50 286 VAL A C 1
ATOM 2185 O O . VAL A 1 286 ? 2.092 -7.212 4.027 1.00 95.50 286 VAL A O 1
ATOM 2188 N N . THR A 1 287 ? 3.472 -8.868 4.638 1.00 94.38 287 THR A N 1
ATOM 2189 C CA . THR A 1 287 ? 2.586 -9.454 5.651 1.00 94.38 287 THR A CA 1
ATOM 2190 C C . THR A 1 287 ? 3.390 -10.081 6.789 1.00 94.38 287 THR A C 1
ATOM 2192 O O . THR A 1 287 ? 4.612 -10.225 6.700 1.00 94.38 287 THR A O 1
ATOM 2195 N N . LEU A 1 288 ? 2.710 -10.471 7.864 1.00 92.75 288 LEU A N 1
ATOM 2196 C CA . LEU A 1 288 ? 3.289 -11.232 8.967 1.00 92.75 288 LEU A CA 1
ATOM 2197 C C . LEU A 1 288 ? 3.161 -12.731 8.683 1.00 92.75 288 LEU A C 1
ATOM 2199 O O . LEU A 1 288 ? 2.097 -13.216 8.305 1.00 92.75 288 LEU A O 1
ATOM 2203 N N . ASN A 1 289 ? 4.226 -13.493 8.920 1.00 90.06 289 ASN A N 1
ATOM 2204 C CA . ASN A 1 289 ? 4.114 -14.949 9.003 1.00 90.06 289 ASN A CA 1
ATOM 2205 C C . ASN A 1 289 ? 3.656 -15.411 10.394 1.00 90.06 289 ASN A C 1
ATOM 2207 O O . ASN A 1 289 ? 3.453 -14.607 11.305 1.00 90.06 289 ASN A O 1
ATOM 2211 N N . GLU A 1 290 ? 3.516 -16.727 10.564 1.00 85.88 290 GLU A N 1
ATOM 2212 C CA . GLU A 1 290 ? 3.019 -17.339 11.801 1.00 85.88 290 GLU A CA 1
ATOM 2213 C C . GLU A 1 290 ? 3.807 -16.961 13.063 1.00 85.88 290 GLU A C 1
ATOM 2215 O O . GLU A 1 290 ? 3.226 -16.829 14.139 1.00 85.88 290 GLU A O 1
ATOM 2220 N N . ASN A 1 291 ? 5.102 -16.681 12.924 1.00 88.62 291 ASN A N 1
ATOM 2221 C CA . ASN A 1 291 ? 5.974 -16.340 14.047 1.00 88.62 291 ASN A CA 1
ATOM 2222 C C . ASN A 1 291 ? 6.142 -14.819 14.210 1.00 88.62 291 ASN A C 1
ATOM 2224 O O . ASN A 1 291 ? 7.123 -14.377 14.800 1.00 88.62 291 ASN A O 1
ATOM 2228 N N . GLY A 1 292 ? 5.264 -14.009 13.607 1.00 91.06 292 GLY A N 1
ATOM 2229 C CA . GLY A 1 292 ? 5.308 -12.546 13.703 1.00 91.06 292 GLY A CA 1
ATOM 2230 C C . GLY A 1 292 ? 6.439 -11.877 12.915 1.00 91.06 292 GLY A C 1
ATOM 2231 O O . GLY A 1 292 ? 6.618 -10.668 13.015 1.00 91.06 292 GLY A O 1
ATOM 2232 N N . ARG A 1 293 ? 7.208 -12.624 12.110 1.00 95.31 293 ARG A N 1
ATOM 2233 C CA . ARG A 1 293 ? 8.262 -12.032 11.269 1.00 95.31 293 ARG A CA 1
ATOM 2234 C C . ARG A 1 293 ? 7.661 -11.546 9.956 1.00 95.31 293 ARG A C 1
ATOM 2236 O O . ARG A 1 293 ? 6.746 -12.185 9.426 1.00 95.31 293 ARG A O 1
ATOM 2243 N N . LEU A 1 294 ? 8.207 -10.473 9.398 1.00 96.12 294 LEU A N 1
ATOM 2244 C CA . LEU A 1 294 ? 7.739 -9.950 8.120 1.00 96.12 294 LEU A CA 1
ATOM 2245 C C . LEU A 1 294 ? 8.098 -10.889 6.958 1.00 96.12 294 LEU A C 1
ATOM 2247 O O . LEU A 1 294 ? 9.130 -11.570 6.958 1.00 96.12 294 LEU A O 1
ATOM 2251 N N . ARG A 1 295 ? 7.228 -10.928 5.951 1.00 95.69 295 ARG A N 1
ATOM 2252 C CA . ARG A 1 295 ? 7.455 -11.581 4.661 1.00 95.69 295 ARG A CA 1
ATOM 2253 C C . ARG A 1 295 ? 7.040 -10.626 3.553 1.00 95.69 295 ARG A C 1
ATOM 2255 O O . ARG A 1 295 ? 5.910 -10.145 3.554 1.00 95.69 295 ARG A O 1
ATOM 2262 N N . LEU A 1 296 ? 7.965 -10.362 2.638 1.00 95.88 296 LEU A N 1
ATOM 2263 C CA . LEU A 1 296 ? 7.773 -9.489 1.489 1.00 95.88 296 LEU A CA 1
ATOM 2264 C C . LEU A 1 296 ? 7.563 -10.343 0.237 1.00 95.88 296 LEU A C 1
ATOM 2266 O O . LEU A 1 296 ? 8.210 -11.381 0.071 1.00 95.88 296 LEU A O 1
ATOM 2270 N N . PHE A 1 297 ? 6.670 -9.894 -0.631 1.00 95.12 297 PHE A N 1
ATOM 2271 C CA . PHE A 1 297 ? 6.356 -10.466 -1.930 1.00 95.12 297 PHE A CA 1
ATOM 2272 C C . PHE A 1 297 ? 6.468 -9.373 -2.987 1.00 95.12 297 PHE A C 1
ATOM 2274 O O . PHE A 1 297 ? 6.080 -8.229 -2.742 1.00 95.12 297 PHE A O 1
ATOM 2281 N N . TYR A 1 298 ? 6.987 -9.720 -4.156 1.00 94.00 298 TYR A N 1
ATOM 2282 C CA . TYR A 1 298 ? 7.074 -8.817 -5.299 1.00 94.00 298 TYR A CA 1
ATOM 2283 C C . TYR A 1 298 ? 7.039 -9.619 -6.604 1.00 94.00 298 TYR A C 1
ATOM 2285 O O . TYR A 1 298 ? 7.246 -10.834 -6.589 1.00 94.00 298 TYR A O 1
ATOM 2293 N N . ARG A 1 299 ? 6.753 -8.957 -7.728 1.00 92.38 299 ARG A N 1
ATOM 2294 C CA . ARG A 1 299 ? 6.803 -9.582 -9.056 1.00 92.38 299 ARG A CA 1
ATOM 2295 C C . ARG A 1 299 ? 8.189 -9.393 -9.653 1.00 92.38 299 ARG A C 1
ATOM 2297 O O . ARG A 1 299 ? 8.735 -8.298 -9.592 1.00 92.38 299 ARG A O 1
ATOM 2304 N N . GLU A 1 300 ? 8.754 -10.444 -10.221 1.00 92.62 300 GLU A N 1
ATOM 2305 C CA . GLU A 1 300 ? 10.033 -10.381 -10.917 1.00 92.62 300 GLU A CA 1
ATOM 2306 C C . GLU A 1 300 ? 9.872 -9.808 -12.325 1.00 92.62 300 GLU A C 1
ATOM 2308 O O . GLU A 1 300 ? 8.955 -10.161 -13.073 1.00 92.62 300 GLU A O 1
ATOM 2313 N N . GLN A 1 301 ? 10.791 -8.918 -12.682 1.00 89.56 301 GLN A N 1
ATOM 2314 C CA . GLN A 1 301 ? 10.868 -8.317 -13.999 1.00 89.56 301 GLN A CA 1
ATOM 2315 C C . GLN A 1 301 ? 11.038 -9.376 -15.097 1.00 89.56 301 GLN A C 1
ATOM 2317 O O . GLN A 1 301 ? 11.843 -10.294 -14.973 1.00 89.56 301 GLN A O 1
ATOM 2322 N N . GLY A 1 302 ? 10.305 -9.220 -16.201 1.00 85.50 302 GLY A N 1
ATOM 2323 C CA . GLY A 1 302 ? 10.420 -10.043 -17.412 1.00 85.50 302 GLY A CA 1
ATOM 2324 C C . GLY A 1 302 ? 9.855 -11.464 -17.302 1.00 85.50 302 GLY A C 1
ATOM 2325 O O . GLY A 1 302 ? 9.633 -12.106 -18.326 1.00 85.50 302 GLY A O 1
ATOM 2326 N N . SER A 1 303 ? 9.598 -11.962 -16.088 1.00 87.81 303 SER A N 1
ATOM 2327 C CA . SER A 1 303 ? 8.967 -13.267 -15.852 1.00 87.81 303 SER A CA 1
ATOM 2328 C C . SER A 1 303 ? 7.567 -13.153 -15.247 1.00 87.81 303 SER A C 1
ATOM 2330 O O . SER A 1 303 ? 6.793 -14.104 -15.327 1.00 87.81 303 SER A O 1
ATOM 2332 N N . ALA A 1 304 ? 7.250 -12.014 -14.617 1.00 86.44 304 ALA A N 1
ATOM 2333 C CA . ALA A 1 304 ? 6.061 -11.798 -13.793 1.00 86.44 304 ALA A CA 1
ATOM 2334 C C . ALA A 1 304 ? 5.920 -12.776 -12.610 1.00 86.44 304 ALA A C 1
ATOM 2336 O O . ALA A 1 304 ? 4.906 -12.743 -11.910 1.00 86.44 304 ALA A O 1
ATOM 2337 N N . ARG A 1 305 ? 6.917 -13.627 -12.338 1.00 91.75 305 ARG A N 1
ATOM 2338 C CA . ARG A 1 305 ? 6.856 -14.612 -11.253 1.00 91.75 305 ARG A CA 1
ATOM 2339 C C . ARG A 1 305 ? 6.825 -13.934 -9.896 1.00 91.75 305 ARG A C 1
ATOM 2341 O O . ARG A 1 305 ? 7.381 -12.852 -9.707 1.00 91.75 305 ARG A O 1
ATOM 2348 N N . VAL A 1 306 ? 6.190 -14.579 -8.928 1.00 93.88 306 VAL A N 1
ATOM 2349 C CA . VAL A 1 306 ? 6.163 -14.087 -7.555 1.00 93.88 306 VAL A CA 1
ATOM 2350 C C . VAL A 1 306 ? 7.451 -14.487 -6.852 1.00 93.88 306 VAL A C 1
ATOM 2352 O O . VAL A 1 306 ? 7.738 -15.664 -6.658 1.00 93.88 306 VAL A O 1
ATOM 2355 N N . ARG A 1 307 ? 8.207 -13.493 -6.400 1.00 94.81 307 ARG A N 1
ATOM 2356 C CA . ARG A 1 307 ? 9.372 -13.673 -5.537 1.00 94.81 307 ARG A CA 1
ATOM 2357 C C . ARG A 1 307 ? 9.008 -13.325 -4.107 1.00 94.81 307 ARG A C 1
ATOM 2359 O O . ARG A 1 307 ? 8.153 -12.476 -3.849 1.00 94.81 307 ARG A O 1
ATOM 2366 N N . THR A 1 308 ? 9.688 -13.950 -3.156 1.00 95.31 308 THR A N 1
ATOM 2367 C CA . THR A 1 308 ? 9.508 -13.644 -1.737 1.00 95.31 308 THR A CA 1
ATOM 2368 C C . THR A 1 308 ? 10.813 -13.693 -0.964 1.00 95.31 308 THR A C 1
ATOM 2370 O O . THR A 1 308 ? 11.732 -14.439 -1.295 1.00 95.31 308 THR A O 1
ATOM 2373 N N . LEU A 1 309 ? 10.871 -12.925 0.115 1.00 94.56 309 LEU A N 1
ATOM 2374 C CA . LEU A 1 309 ? 11.871 -13.059 1.160 1.00 94.56 309 LEU A CA 1
ATOM 2375 C C . LEU A 1 309 ? 11.207 -12.890 2.520 1.00 94.56 309 LEU A C 1
ATOM 2377 O O . LEU A 1 309 ? 10.172 -12.237 2.661 1.00 94.56 309 LEU A O 1
ATOM 2381 N N . LYS A 1 310 ? 11.803 -13.510 3.530 1.00 93.50 310 LYS A N 1
ATOM 2382 C CA . LYS A 1 310 ? 11.279 -13.558 4.890 1.00 93.50 310 LYS A CA 1
ATOM 2383 C C . LYS A 1 310 ? 12.343 -13.072 5.853 1.00 93.50 310 LYS A C 1
ATOM 2385 O O . LYS A 1 310 ? 13.482 -13.515 5.774 1.00 93.50 310 LYS A O 1
ATOM 2390 N N . GLN A 1 311 ? 11.949 -12.204 6.770 1.00 94.38 311 GLN A N 1
ATOM 2391 C CA . GLN A 1 311 ? 12.822 -11.694 7.814 1.00 94.38 311 GLN A CA 1
ATOM 2392 C C . GLN A 1 311 ? 13.308 -12.839 8.718 1.00 94.38 311 GLN A C 1
ATOM 2394 O O . GLN A 1 311 ? 12.537 -13.749 9.051 1.00 94.38 311 GLN A O 1
ATOM 2399 N N . SER A 1 312 ? 14.579 -12.807 9.119 1.00 92.81 312 SER A N 1
ATOM 2400 C CA . SER A 1 312 ? 15.216 -13.881 9.895 1.00 92.81 312 SER A CA 1
ATOM 2401 C C . SER A 1 312 ? 14.622 -13.991 11.304 1.00 92.81 312 SER A C 1
ATOM 2403 O O . SER A 1 312 ? 14.250 -15.083 11.742 1.00 92.81 312 SER A O 1
ATOM 2405 N N . ALA A 1 313 ? 14.423 -12.847 11.959 1.00 93.75 313 ALA A N 1
ATOM 2406 C CA . ALA A 1 313 ? 13.787 -12.679 13.266 1.00 93.75 313 ALA A CA 1
ATOM 2407 C C . ALA A 1 313 ? 12.874 -11.441 13.246 1.00 93.75 313 ALA A C 1
ATOM 2409 O O . ALA A 1 313 ? 12.961 -10.644 12.316 1.00 93.75 313 ALA A O 1
ATOM 2410 N N . VAL A 1 314 ? 12.006 -11.269 14.246 1.00 95.38 314 VAL A N 1
ATOM 2411 C CA . VAL A 1 314 ? 11.196 -10.042 14.376 1.00 95.38 314 VAL A CA 1
ATOM 2412 C C . VAL A 1 314 ? 12.135 -8.839 14.454 1.00 95.38 314 VAL A C 1
ATOM 2414 O O . VAL A 1 314 ? 13.088 -8.863 15.228 1.00 95.38 314 VAL A O 1
ATOM 2417 N N . ASP A 1 315 ? 11.904 -7.833 13.607 1.00 93.06 315 ASP A N 1
ATOM 2418 C CA . ASP A 1 315 ? 12.745 -6.631 13.463 1.00 93.06 315 ASP A CA 1
ATOM 2419 C C . ASP A 1 315 ? 14.231 -6.901 13.155 1.00 93.06 315 ASP A C 1
ATOM 2421 O O . ASP A 1 315 ? 15.077 -6.010 13.269 1.00 93.06 315 ASP A O 1
ATOM 2425 N N . GLY A 1 316 ? 14.551 -8.130 12.744 1.00 91.00 316 GLY A N 1
ATOM 2426 C CA . GLY A 1 316 ? 15.901 -8.588 12.460 1.00 91.00 316 GLY A CA 1
ATOM 2427 C C . GLY A 1 316 ? 16.344 -8.358 11.017 1.00 91.00 316 GLY A C 1
ATOM 2428 O O . GLY A 1 316 ? 15.718 -7.639 10.229 1.00 91.00 316 GLY A O 1
ATOM 2429 N N . SER A 1 317 ? 17.453 -9.014 10.670 1.00 92.12 317 SER A N 1
ATOM 2430 C CA . SER A 1 317 ? 18.021 -9.008 9.323 1.00 92.12 317 SER A CA 1
ATOM 2431 C C . SER A 1 317 ? 17.132 -9.728 8.307 1.00 92.12 317 SER A C 1
ATOM 2433 O O . SER A 1 317 ? 16.211 -10.477 8.649 1.00 92.12 317 SER A O 1
ATOM 2435 N N . TRP A 1 318 ? 17.440 -9.498 7.035 1.00 93.75 318 TRP A N 1
ATOM 2436 C CA . TRP A 1 318 ? 16.808 -10.157 5.900 1.00 93.75 318 TRP A CA 1
ATOM 2437 C C . TRP A 1 318 ? 17.850 -11.001 5.147 1.00 93.75 318 TRP A C 1
ATOM 2439 O O . TRP A 1 318 ? 19.032 -10.639 5.149 1.00 93.75 318 TRP A O 1
ATOM 2449 N N . PRO A 1 319 ? 17.445 -12.130 4.539 1.00 90.25 319 PRO A N 1
ATOM 2450 C CA . PRO A 1 319 ? 18.353 -13.053 3.862 1.00 90.25 319 PRO A CA 1
ATOM 2451 C C . PRO A 1 319 ? 18.929 -12.461 2.571 1.00 90.25 319 PRO A C 1
ATOM 2453 O O . PRO A 1 319 ? 18.501 -11.407 2.096 1.00 90.25 319 PRO A O 1
ATOM 2456 N N . SER A 1 320 ? 19.910 -13.159 1.995 1.00 78.31 320 SER A N 1
ATOM 2457 C CA . SER A 1 320 ? 20.589 -12.756 0.760 1.00 78.31 320 SER A CA 1
ATOM 2458 C C . SER A 1 320 ? 19.996 -13.247 -0.536 1.00 78.31 320 SER A C 1
ATOM 2460 O O . SER A 1 320 ? 20.381 -12.768 -1.598 1.00 78.31 320 SER A O 1
ATOM 2462 N N . THR A 1 321 ? 19.039 -14.157 -0.455 1.00 86.19 321 THR A N 1
ATOM 2463 C CA . THR A 1 321 ? 18.375 -14.716 -1.618 1.00 86.19 321 THR A CA 1
ATOM 2464 C C . THR A 1 321 ? 16.871 -14.580 -1.470 1.00 86.19 321 THR A C 1
ATOM 2466 O O . THR A 1 321 ? 16.308 -14.622 -0.371 1.00 86.19 321 THR A O 1
ATOM 2469 N N . THR A 1 322 ? 16.216 -14.394 -2.609 1.00 92.56 322 THR A N 1
ATOM 2470 C CA . THR A 1 322 ? 14.762 -14.460 -2.720 1.00 92.56 322 THR A CA 1
ATOM 2471 C C . THR A 1 322 ? 14.364 -15.846 -3.216 1.00 92.56 322 THR A C 1
ATOM 2473 O O . THR A 1 322 ? 15.122 -16.503 -3.928 1.00 92.56 322 THR A O 1
ATOM 2476 N N . VAL A 1 323 ? 13.175 -16.295 -2.832 1.00 94.75 323 VAL A N 1
ATOM 2477 C CA . VAL A 1 323 ? 12.592 -17.576 -3.243 1.00 94.75 323 VAL A CA 1
ATOM 2478 C C . VAL A 1 323 ? 11.608 -17.328 -4.384 1.00 94.75 323 VAL A C 1
ATOM 2480 O O . VAL A 1 323 ? 10.797 -16.404 -4.288 1.00 94.75 323 VAL A O 1
ATOM 2483 N N . ASP A 1 324 ? 11.674 -18.147 -5.436 1.00 93.81 324 ASP A N 1
ATOM 2484 C CA . ASP A 1 324 ? 10.665 -18.202 -6.502 1.00 93.81 324 ASP A CA 1
ATOM 2485 C C . ASP A 1 324 ? 9.442 -18.987 -6.008 1.00 93.81 324 ASP A C 1
ATOM 2487 O O . ASP A 1 324 ? 9.572 -20.130 -5.571 1.00 93.81 324 ASP A O 1
ATOM 2491 N N . LEU A 1 325 ? 8.264 -18.366 -6.036 1.00 92.62 325 LEU A N 1
ATOM 2492 C CA . LEU A 1 325 ? 6.981 -19.009 -5.742 1.00 92.62 325 LEU A CA 1
ATOM 2493 C C . LEU A 1 325 ? 6.182 -19.322 -7.010 1.00 92.62 325 LEU A C 1
ATOM 2495 O O . LEU A 1 325 ? 5.014 -19.696 -6.909 1.00 92.62 325 LEU A O 1
ATOM 2499 N N . TYR A 1 326 ? 6.799 -19.186 -8.185 1.00 86.75 326 TYR A N 1
ATOM 2500 C CA . TYR A 1 326 ? 6.147 -19.322 -9.480 1.00 86.75 326 TYR A CA 1
ATOM 2501 C C . TYR A 1 326 ? 5.000 -18.305 -9.645 1.00 86.75 326 TYR A C 1
ATOM 2503 O O . TYR A 1 326 ? 4.995 -17.238 -9.025 1.00 86.75 326 TYR A O 1
ATOM 2511 N N . GLY A 1 327 ? 4.050 -18.590 -10.537 1.00 74.75 327 GLY A N 1
ATOM 2512 C CA . GLY A 1 327 ? 2.930 -17.699 -10.834 1.00 74.75 327 GLY A CA 1
ATOM 2513 C C . GLY A 1 327 ? 3.302 -16.636 -11.860 1.00 74.75 327 GLY A C 1
ATOM 2514 O O . GLY A 1 327 ? 3.390 -15.460 -11.540 1.00 74.75 327 GLY A O 1
ATOM 2515 N N . ASP A 1 328 ? 3.480 -17.056 -13.104 1.00 68.69 328 ASP A N 1
ATOM 2516 C CA . ASP A 1 328 ? 3.702 -16.232 -14.301 1.00 68.69 328 ASP A CA 1
ATOM 2517 C C . ASP A 1 328 ? 2.449 -15.461 -14.772 1.00 68.69 328 ASP A C 1
ATOM 2519 O O . ASP A 1 328 ? 2.488 -14.721 -15.757 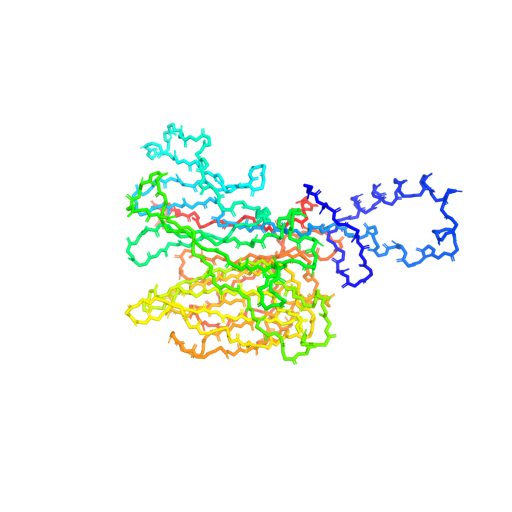1.00 68.69 328 ASP A O 1
ATOM 2523 N N . ALA A 1 329 ? 1.332 -15.594 -14.052 1.00 65.12 329 ALA A N 1
ATOM 2524 C CA . ALA A 1 329 ? 0.097 -14.864 -14.299 1.00 65.12 329 ALA A CA 1
ATOM 2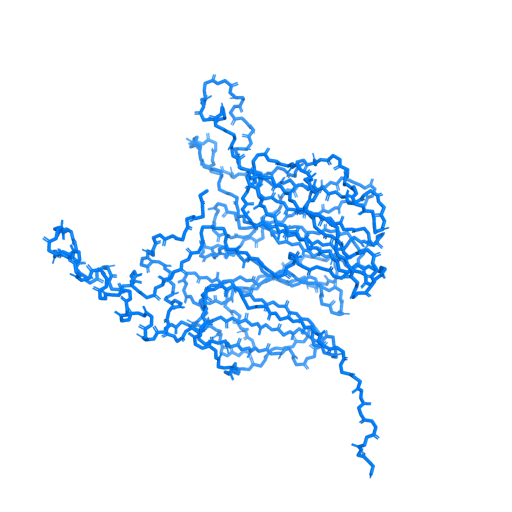525 C C . ALA A 1 329 ? -0.084 -13.681 -13.325 1.00 65.12 329 ALA A C 1
ATOM 2527 O O . ALA A 1 329 ? -0.088 -13.837 -12.096 1.00 65.12 329 ALA A O 1
ATOM 2528 N N . GLY A 1 330 ? -0.312 -12.491 -13.889 1.00 78.44 330 GLY A N 1
ATOM 2529 C CA . GLY A 1 330 ? -0.738 -11.285 -13.172 1.00 78.44 330 GLY A CA 1
ATOM 2530 C C . GLY A 1 330 ? 0.347 -10.219 -13.004 1.00 78.44 330 GLY A C 1
ATOM 2531 O O . GLY A 1 330 ? 1.531 -10.505 -12.889 1.00 78.44 330 GLY A O 1
ATOM 2532 N N . THR A 1 331 ? -0.083 -8.958 -12.982 1.00 80.38 331 THR A N 1
ATOM 2533 C CA . THR A 1 331 ? 0.799 -7.777 -13.107 1.00 80.38 331 THR A CA 1
ATOM 2534 C C . THR A 1 331 ? 0.645 -6.777 -11.964 1.00 80.38 331 THR A C 1
ATOM 2536 O O . THR A 1 331 ? 1.350 -5.770 -11.906 1.00 80.38 331 THR A O 1
ATOM 2539 N N . GLY A 1 332 ? -0.322 -7.037 -11.084 1.00 82.25 332 GLY A N 1
ATOM 2540 C CA . GLY A 1 332 ? -0.630 -6.229 -9.914 1.00 82.25 332 GLY A CA 1
ATOM 2541 C C . GLY A 1 332 ? 0.030 -6.751 -8.632 1.00 82.25 332 GLY A C 1
ATOM 2542 O O . GLY A 1 332 ? 0.830 -7.693 -8.677 1.00 82.25 332 GLY A O 1
ATOM 2543 N N . PRO A 1 333 ? -0.331 -6.152 -7.484 1.00 86.44 333 PRO A N 1
ATOM 2544 C CA . PRO A 1 333 ? 0.132 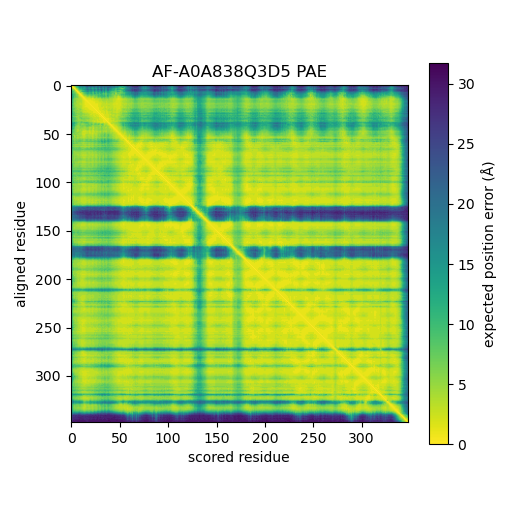-6.592 -6.172 1.00 86.44 333 PRO A CA 1
ATOM 2545 C C . PRO A 1 333 ? -0.218 -8.061 -5.915 1.00 86.44 333 PRO A C 1
ATOM 2547 O O . PRO A 1 333 ? -1.227 -8.575 -6.403 1.00 86.44 333 PRO A O 1
ATOM 2550 N N . VAL A 1 334 ? 0.599 -8.729 -5.105 1.00 90.12 334 VAL A N 1
ATOM 2551 C CA . VAL A 1 334 ? 0.377 -10.122 -4.710 1.00 90.12 334 VAL A CA 1
ATOM 2552 C C . VAL A 1 334 ? -0.494 -10.147 -3.461 1.00 90.12 334 VAL A C 1
ATOM 2554 O O . VAL A 1 334 ? -0.074 -9.681 -2.411 1.00 90.12 334 VAL A O 1
ATOM 2557 N N . ALA A 1 335 ? -1.689 -10.730 -3.536 1.00 88.19 335 ALA A N 1
ATOM 2558 C CA . ALA A 1 335 ? -2.488 -10.973 -2.341 1.00 88.19 335 ALA A CA 1
ATOM 2559 C C . ALA A 1 335 ? -1.843 -12.072 -1.485 1.00 88.19 335 ALA A C 1
ATOM 2561 O O . ALA A 1 335 ? -1.711 -13.213 -1.923 1.00 88.19 335 ALA A O 1
ATOM 2562 N N . ALA A 1 336 ? -1.451 -11.729 -0.259 1.00 86.75 336 ALA A N 1
ATOM 2563 C CA . ALA A 1 336 ? -0.898 -12.669 0.705 1.00 86.75 336 ALA A CA 1
ATOM 2564 C C . ALA A 1 336 ? -1.558 -12.455 2.066 1.00 86.75 336 ALA A C 1
ATOM 2566 O O . ALA A 1 336 ? -1.568 -11.345 2.599 1.00 86.75 336 ALA A O 1
ATOM 2567 N N . PHE A 1 337 ? -2.085 -13.529 2.644 1.00 79.31 337 PHE A N 1
ATOM 2568 C CA . PHE A 1 337 ? -2.658 -13.520 3.982 1.00 79.31 337 PHE A CA 1
ATOM 2569 C C . PHE A 1 337 ? -2.010 -14.609 4.829 1.00 79.31 337 PHE A C 1
ATOM 2571 O O . PHE A 1 337 ? -1.558 -15.642 4.333 1.00 79.31 337 PHE A O 1
ATOM 2578 N N . ARG A 1 338 ? -1.959 -14.364 6.135 1.00 79.00 338 ARG A N 1
ATOM 2579 C CA . ARG A 1 338 ? -1.549 -15.374 7.099 1.00 79.00 338 ARG A CA 1
ATOM 2580 C C . ARG A 1 338 ? -2.704 -16.351 7.291 1.00 79.00 338 ARG A C 1
ATOM 2582 O O . ARG A 1 338 ? -3.742 -15.972 7.825 1.00 79.00 338 ARG A O 1
ATOM 2589 N N . HIS A 1 339 ? -2.508 -17.603 6.901 1.00 68.81 339 HIS A N 1
ATOM 2590 C CA . HIS A 1 339 ? -3.352 -18.691 7.374 1.00 68.81 339 HIS A CA 1
ATOM 2591 C C . HIS A 1 339 ? -2.875 -19.078 8.778 1.00 68.81 339 HIS A C 1
ATOM 2593 O O . HIS A 1 339 ? -1.679 -19.266 8.985 1.00 68.81 339 HIS A O 1
ATOM 2599 N N . ALA A 1 340 ? -3.773 -19.139 9.758 1.00 60.62 340 ALA A N 1
ATOM 2600 C CA . ALA A 1 340 ? -3.456 -19.758 11.038 1.00 60.62 340 ALA A CA 1
ATOM 2601 C C . ALA A 1 340 ? -3.665 -21.264 10.856 1.00 60.62 340 ALA A C 1
ATOM 2603 O O . ALA A 1 340 ? -4.799 -21.734 10.915 1.00 60.62 340 ALA A O 1
ATOM 2604 N N . GLY A 1 341 ? -2.606 -22.016 10.547 1.00 50.16 341 GLY A N 1
ATOM 2605 C CA . GLY A 1 341 ? -2.712 -23.472 10.534 1.00 50.16 341 GLY A CA 1
ATOM 2606 C C . GLY A 1 341 ? -3.102 -23.983 11.923 1.00 50.16 341 GLY A C 1
ATOM 2607 O O . GLY A 1 341 ? -2.500 -23.583 12.922 1.00 50.16 341 GLY A O 1
ATOM 2608 N N . GLN A 1 342 ? -4.092 -24.876 12.007 1.00 45.03 342 GLN A N 1
ATOM 2609 C CA . GLN A 1 342 ? -4.154 -25.782 13.150 1.00 45.03 342 GLN A CA 1
ATOM 2610 C C . GLN A 1 342 ? -2.874 -26.616 13.109 1.00 45.03 342 GLN A C 1
ATOM 2612 O O . GLN A 1 342 ? -2.594 -27.264 12.101 1.00 45.03 342 GLN A O 1
ATOM 2617 N N . ARG A 1 343 ? -2.072 -26.581 14.177 1.00 42.00 343 ARG A N 1
ATOM 2618 C CA . ARG A 1 343 ? -1.007 -27.569 14.349 1.00 42.00 343 ARG A CA 1
ATOM 2619 C C . ARG A 1 343 ? -1.687 -28.934 14.408 1.00 42.00 343 ARG A C 1
ATOM 2621 O O . ARG A 1 343 ? -2.353 -29.233 15.395 1.00 42.00 343 ARG A O 1
ATOM 2628 N N . SER A 1 344 ? -1.552 -29.743 13.363 1.00 40.06 344 SER A N 1
ATOM 2629 C CA . SER A 1 344 ? -1.841 -31.166 13.474 1.00 40.06 344 SER A CA 1
ATOM 2630 C C . SER A 1 344 ? -0.850 -31.736 14.483 1.00 40.06 344 SER A C 1
ATOM 2632 O O . SER A 1 344 ? 0.352 -31.782 14.229 1.00 40.06 344 SER A O 1
ATOM 2634 N N . HIS A 1 345 ? -1.352 -32.115 15.656 1.00 41.56 345 HIS A N 1
ATOM 2635 C CA . HIS A 1 345 ? -0.648 -32.969 16.605 1.00 41.56 345 HIS A CA 1
ATOM 2636 C C . HIS A 1 345 ? -0.534 -34.377 16.008 1.00 41.56 345 HIS A C 1
ATOM 2638 O O . HIS A 1 345 ? -1.229 -35.288 16.429 1.00 41.56 345 HIS A O 1
ATOM 2644 N N . HIS A 1 346 ? 0.301 -34.545 14.993 1.00 41.88 346 HIS A N 1
ATOM 2645 C CA . HIS A 1 346 ? 0.792 -35.846 14.566 1.00 41.88 346 HIS A CA 1
ATOM 2646 C C . HIS A 1 346 ? 2.209 -35.624 14.071 1.00 41.88 346 HIS A C 1
ATOM 2648 O O . HIS A 1 346 ? 2.395 -35.153 12.959 1.00 41.88 346 HIS A O 1
ATOM 2654 N N . ASP A 1 347 ? 3.142 -35.790 15.005 1.00 40.19 347 ASP A N 1
ATOM 2655 C CA . ASP A 1 347 ? 4.490 -36.335 14.828 1.00 40.19 347 ASP A CA 1
ATOM 2656 C C . ASP A 1 347 ? 5.138 -36.318 16.226 1.00 40.19 347 ASP A C 1
ATOM 2658 O O . ASP A 1 347 ? 5.753 -35.336 16.652 1.00 40.19 347 ASP A O 1
ATOM 2662 N N . LEU A 1 348 ? 4.872 -37.393 16.976 1.00 35.16 348 LEU A N 1
ATOM 2663 C CA . LEU A 1 348 ? 5.690 -37.888 18.085 1.00 35.16 348 LEU A CA 1
ATOM 2664 C C . LEU A 1 348 ? 6.243 -39.246 17.667 1.00 35.16 348 LEU A C 1
ATOM 2666 O O . LEU A 1 348 ? 5.436 -40.029 17.110 1.00 35.16 348 LEU A O 1
#

Mean predicted aligned error: 7.24 Å

Radius of gyration: 21.04 Å; Cα contacts (8 Å, |Δi|>4): 872; chains: 1; bounding box: 48×69×62 Å